Protein AF-A0A967LXZ4-F1 (afdb_monomer_lite)

pLDDT: mean 91.93, std 7.45, range [57.22, 98.0]

Foldseek 3Di:
DEDCLQVLCCVLCVPDDDDYDDDPPVPPVVVLVVVLVVDPAAEDRDEADCSVVVVCVVVVGDYHYCVQQPNDDDDDNQSVNCSPVVDDDDDPPDDPDDDDDDQLDQDVVPPLQVVLQVLVVVVAAFFEEDDSSCSCCDPPNVRYDYYDHLQCQVVVLVVCLVPDDPVRNVRRYGDHDPVSCVVHVVD

Radius of gyration: 23.41 Å; chains: 1; bounding box: 56×30×60 Å

Structure (mmCIF, N/CA/C/O backbone):
data_AF-A0A967LXZ4-F1
#
_entry.id   AF-A0A967LXZ4-F1
#
loop_
_atom_site.group_PDB
_atom_site.id
_atom_site.type_symbol
_atom_site.label_atom_id
_atom_site.label_alt_id
_atom_site.label_comp_id
_atom_site.label_asym_id
_atom_site.label_entity_id
_atom_site.label_seq_id
_atom_site.pdbx_PDB_ins_code
_atom_site.Cartn_x
_atom_site.Cartn_y
_atom_site.Cartn_z
_atom_site.occupancy
_atom_site.B_iso_or_equiv
_atom_site.auth_seq_id
_atom_site.auth_comp_id
_atom_site.auth_asym_id
_atom_site.auth_atom_id
_atom_site.pdbx_PDB_model_num
ATOM 1 N N . THR A 1 1 ? 7.357 0.640 -15.913 1.00 95.19 1 THR A N 1
ATOM 2 C CA . THR A 1 1 ? 7.082 0.624 -14.456 1.00 95.19 1 THR A CA 1
ATOM 3 C C . THR A 1 1 ? 5.827 1.440 -14.154 1.00 95.19 1 THR A C 1
ATOM 5 O O . THR A 1 1 ? 5.407 2.218 -15.009 1.00 95.19 1 THR A O 1
ATOM 8 N N . ALA A 1 2 ? 5.220 1.280 -12.975 1.00 94.62 2 ALA A N 1
ATOM 9 C CA . ALA A 1 2 ? 4.053 2.029 -12.493 1.00 94.62 2 ALA A CA 1
ATOM 10 C C . ALA A 1 2 ? 4.128 2.220 -10.962 1.00 94.62 2 ALA A C 1
ATOM 12 O O . ALA A 1 2 ? 4.961 1.602 -10.302 1.00 94.62 2 ALA A O 1
ATOM 13 N N . GLY A 1 3 ? 3.276 3.079 -10.390 1.00 92.75 3 GLY A N 1
ATOM 14 C CA . GLY A 1 3 ? 3.159 3.223 -8.930 1.00 92.75 3 GLY A CA 1
ATOM 15 C C . GLY A 1 3 ? 4.450 3.664 -8.226 1.00 92.75 3 GLY A C 1
ATOM 16 O O . GLY A 1 3 ? 5.150 4.559 -8.712 1.00 92.75 3 GLY A O 1
ATOM 17 N N . VAL A 1 4 ? 4.736 3.060 -7.067 1.00 93.06 4 VAL A N 1
ATOM 18 C CA . VAL A 1 4 ? 5.916 3.366 -6.235 1.00 93.06 4 VAL A CA 1
ATOM 19 C C . VAL A 1 4 ? 7.214 2.799 -6.820 1.00 93.06 4 VAL A C 1
ATOM 21 O O . VAL A 1 4 ? 8.244 3.465 -6.737 1.00 93.06 4 VAL A O 1
ATOM 24 N N . ALA A 1 5 ? 7.152 1.675 -7.545 1.00 94.19 5 ALA A N 1
ATOM 25 C CA . ALA A 1 5 ? 8.298 1.071 -8.230 1.00 94.19 5 ALA A CA 1
ATOM 26 C C . ALA A 1 5 ? 9.029 2.050 -9.173 1.00 94.19 5 ALA A C 1
ATOM 28 O O . ALA A 1 5 ? 10.250 1.991 -9.325 1.00 94.19 5 ALA A O 1
ATOM 29 N N . TYR A 1 6 ? 8.299 3.015 -9.748 1.00 96.19 6 TYR A N 1
ATOM 30 C CA . TYR A 1 6 ? 8.883 4.118 -10.512 1.00 96.19 6 TYR A CA 1
ATOM 31 C C . TYR A 1 6 ? 9.864 4.968 -9.695 1.00 96.19 6 TYR A C 1
ATOM 33 O O . TYR A 1 6 ? 10.901 5.363 -10.222 1.00 96.19 6 TYR A O 1
ATOM 41 N N . GLN A 1 7 ? 9.534 5.279 -8.438 1.00 95.69 7 GLN A N 1
ATOM 42 C CA . GLN A 1 7 ? 10.388 6.118 -7.598 1.00 95.69 7 GLN A CA 1
ATOM 43 C C . GLN A 1 7 ? 11.697 5.404 -7.284 1.00 95.69 7 GLN A C 1
ATOM 45 O O . GLN A 1 7 ? 12.754 6.005 -7.444 1.00 95.69 7 GLN A O 1
ATOM 50 N N . TYR A 1 8 ? 11.639 4.108 -6.966 1.00 94.75 8 TYR A N 1
ATOM 51 C CA . TYR A 1 8 ? 12.841 3.304 -6.752 1.00 94.75 8 TYR A CA 1
ATOM 52 C C . TYR A 1 8 ? 13.716 3.261 -8.007 1.00 94.75 8 TYR A C 1
ATOM 54 O O . TYR A 1 8 ? 14.911 3.524 -7.933 1.00 94.75 8 TYR A O 1
ATOM 62 N N . ALA A 1 9 ? 13.125 3.004 -9.179 1.00 94.94 9 ALA A N 1
ATOM 63 C CA . ALA A 1 9 ? 13.870 2.982 -10.436 1.00 94.94 9 ALA A CA 1
ATOM 64 C C . ALA A 1 9 ? 14.523 4.339 -10.755 1.00 94.94 9 ALA A C 1
ATOM 66 O O . ALA A 1 9 ? 15.683 4.381 -11.153 1.00 94.94 9 ALA A O 1
ATOM 67 N N . ARG A 1 10 ? 13.800 5.448 -10.556 1.00 95.31 10 ARG A N 1
ATOM 68 C CA . ARG A 1 10 ? 14.303 6.805 -10.811 1.00 95.31 10 ARG A CA 1
ATOM 69 C C . ARG A 1 10 ? 15.408 7.218 -9.841 1.00 95.31 10 ARG A C 1
ATOM 71 O O . ARG A 1 10 ? 16.335 7.906 -10.251 1.00 95.31 10 ARG A O 1
ATOM 78 N N . GLU A 1 11 ? 15.297 6.842 -8.572 1.00 93.56 11 GLU A N 1
ATOM 79 C CA . GLU A 1 11 ? 16.321 7.121 -7.561 1.00 93.56 11 GLU A CA 1
ATOM 80 C C . GLU A 1 11 ? 17.612 6.352 -7.853 1.00 93.56 11 GLU A C 1
ATOM 82 O O . GLU A 1 11 ? 18.711 6.891 -7.740 1.00 93.56 11 GLU A O 1
ATOM 87 N N . VAL A 1 12 ? 17.480 5.090 -8.262 1.00 92.44 12 VAL A N 1
ATOM 88 C CA . VAL A 1 12 ? 18.626 4.214 -8.506 1.00 92.44 12 VAL A CA 1
ATOM 89 C C . VAL A 1 12 ? 19.306 4.512 -9.842 1.00 92.44 12 VAL A C 1
ATOM 91 O O . VAL A 1 12 ? 20.537 4.502 -9.904 1.00 92.44 12 VAL A O 1
ATOM 94 N N . PHE A 1 13 ? 18.522 4.790 -10.888 1.00 92.81 13 PHE A N 1
ATOM 95 C CA . PHE A 1 13 ? 18.987 5.007 -12.260 1.00 92.81 13 PHE A CA 1
ATOM 96 C C . PHE A 1 13 ? 18.526 6.379 -12.789 1.00 92.81 13 PHE A C 1
ATOM 98 O O . PHE A 1 13 ? 17.678 6.439 -13.685 1.00 92.81 13 PHE A O 1
ATOM 105 N N . PRO A 1 14 ? 19.063 7.495 -12.264 1.00 93.19 14 PRO A N 1
ATOM 106 C CA . PRO A 1 14 ? 18.621 8.842 -12.640 1.00 93.19 14 PRO A CA 1
ATOM 107 C C . PRO A 1 14 ? 18.846 9.168 -14.124 1.00 93.19 14 PRO A C 1
ATOM 109 O O . PRO A 1 14 ? 18.086 9.946 -14.698 1.00 93.19 14 PRO A O 1
ATOM 112 N N . ASP A 1 15 ? 19.845 8.542 -14.747 1.00 93.94 15 ASP A N 1
ATOM 113 C CA . ASP A 1 15 ? 20.204 8.754 -16.154 1.00 93.94 15 ASP A CA 1
ATOM 114 C C . ASP A 1 15 ? 19.487 7.792 -17.119 1.00 93.94 15 ASP A C 1
ATOM 116 O O . ASP A 1 15 ? 19.611 7.915 -18.339 1.00 93.94 15 ASP A O 1
ATOM 120 N N . ALA A 1 16 ? 18.731 6.815 -16.602 1.00 94.12 16 ALA A N 1
ATOM 121 C CA . ALA A 1 16 ? 17.980 5.891 -17.441 1.00 94.12 16 ALA A CA 1
ATOM 122 C C . ALA A 1 16 ? 16.723 6.559 -18.015 1.00 94.12 16 ALA A C 1
ATOM 124 O O . ALA A 1 16 ? 16.019 7.323 -17.351 1.00 94.12 16 ALA A O 1
ATOM 125 N N . ALA A 1 17 ? 16.370 6.204 -19.250 1.00 97.12 17 ALA A N 1
ATOM 126 C CA . ALA A 1 17 ? 15.050 6.519 -19.773 1.00 97.12 17 ALA A CA 1
ATOM 127 C C . ALA A 1 17 ? 14.005 5.640 -19.068 1.00 97.12 17 ALA A C 1
ATOM 129 O O . ALA A 1 17 ? 14.079 4.415 -19.133 1.00 97.12 17 ALA A O 1
ATOM 130 N N . ILE A 1 18 ? 13.015 6.254 -18.412 1.00 97.31 18 ILE A N 1
ATOM 131 C CA . ILE A 1 18 ? 11.997 5.530 -17.638 1.00 97.31 18 ILE A CA 1
ATOM 132 C C . ILE A 1 18 ? 10.597 5.861 -18.156 1.00 97.31 18 ILE A C 1
ATOM 134 O O . ILE A 1 18 ? 10.148 7.005 -18.086 1.00 97.31 18 ILE A O 1
ATOM 138 N N . LEU A 1 19 ? 9.869 4.834 -18.602 1.00 97.50 19 LEU A N 1
ATOM 139 C CA . LEU A 1 19 ? 8.435 4.925 -18.873 1.00 97.50 19 LEU A CA 1
ATOM 140 C C . LEU A 1 19 ? 7.631 4.629 -17.597 1.00 97.50 19 LEU A C 1
ATOM 142 O O . LEU A 1 19 ? 7.545 3.477 -17.150 1.00 97.50 19 LEU A O 1
ATOM 146 N N . LYS A 1 20 ? 7.020 5.677 -17.028 1.00 97.31 20 LYS A N 1
ATOM 147 C CA . LYS A 1 20 ? 6.031 5.575 -15.947 1.00 97.31 20 LYS A CA 1
ATOM 148 C C . LYS A 1 20 ? 4.625 5.491 -16.527 1.00 97.31 20 LYS A C 1
ATOM 150 O O . LYS A 1 20 ? 4.144 6.455 -17.117 1.00 97.31 20 LYS A O 1
ATOM 155 N N . LEU A 1 21 ? 3.942 4.378 -16.294 1.00 96.31 21 LEU A N 1
ATOM 156 C CA . LEU A 1 21 ? 2.527 4.250 -16.619 1.00 96.31 21 LEU A CA 1
ATOM 157 C C . LEU A 1 21 ? 1.693 4.883 -15.498 1.00 96.31 21 LEU A C 1
ATOM 159 O O . LEU A 1 21 ? 1.817 4.505 -14.334 1.00 96.31 21 LEU A O 1
ATOM 163 N N . GLY A 1 22 ? 0.870 5.877 -15.845 1.00 93.88 22 GLY A N 1
ATOM 164 C CA . GLY A 1 22 ? -0.088 6.486 -14.912 1.00 93.88 22 GLY A CA 1
ATOM 165 C C . GLY A 1 22 ? -1.337 5.628 -14.698 1.00 93.88 22 GLY A C 1
ATOM 166 O O . GLY A 1 22 ? -1.926 5.651 -13.625 1.00 93.88 22 GLY A O 1
ATOM 167 N N . MET A 1 23 ? -1.704 4.841 -15.709 1.00 91.69 23 MET A N 1
ATOM 168 C CA . MET A 1 23 ? -2.811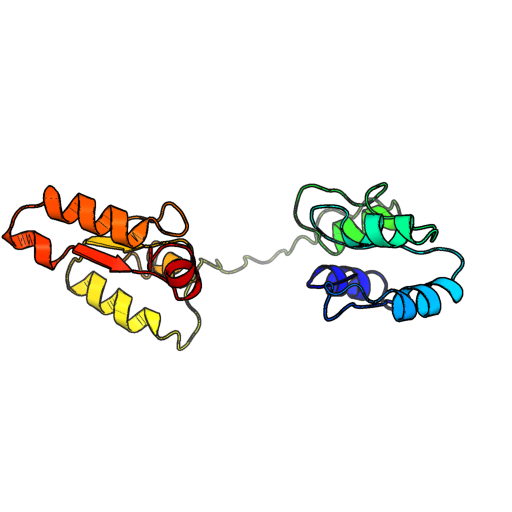 3.894 -15.696 1.00 91.69 23 MET A CA 1
ATOM 169 C C . MET A 1 23 ? -2.328 2.615 -16.380 1.00 91.69 23 MET A C 1
ATOM 171 O O . MET A 1 23 ? -1.808 2.672 -17.493 1.00 91.69 23 MET A O 1
ATOM 175 N N . VAL A 1 24 ? -2.432 1.483 -15.681 1.00 92.75 24 VAL A N 1
ATOM 176 C CA . VAL A 1 24 ? -1.961 0.174 -16.173 1.00 92.75 24 VAL A CA 1
ATOM 177 C C . VAL A 1 24 ? -3.064 -0.622 -16.869 1.00 92.75 24 VAL A C 1
ATOM 179 O O . VAL A 1 24 ? -2.770 -1.542 -17.625 1.00 92.75 24 VAL A O 1
ATOM 182 N N . PHE A 1 25 ? -4.324 -0.239 -16.650 1.00 91.50 25 PHE A N 1
ATOM 183 C CA . PHE A 1 25 ? -5.484 -0.801 -17.326 1.00 91.50 25 PHE A CA 1
ATOM 184 C C . PHE A 1 25 ? -6.475 0.316 -17.696 1.00 91.50 25 PHE A C 1
ATOM 186 O O . PHE A 1 25 ? -6.867 1.065 -16.798 1.00 91.50 25 PHE A O 1
ATOM 193 N N . PRO A 1 26 ? -6.899 0.443 -18.969 1.00 93.62 26 PRO A N 1
ATOM 194 C CA . PRO A 1 26 ? -6.532 -0.389 -20.123 1.00 93.62 26 PRO A CA 1
ATOM 195 C C . PRO A 1 26 ? -5.041 -0.292 -20.497 1.00 93.62 26 PRO A C 1
ATOM 197 O O . PRO A 1 26 ? -4.388 0.716 -20.230 1.00 93.62 26 PRO A O 1
ATOM 200 N N . PHE A 1 27 ? -4.499 -1.361 -21.088 1.00 94.81 27 PHE A N 1
ATOM 201 C CA . PHE A 1 27 ? -3.059 -1.509 -21.315 1.00 94.81 27 PHE A CA 1
ATOM 202 C C . PHE A 1 27 ? -2.566 -0.661 -22.509 1.00 94.81 27 PHE A C 1
ATOM 204 O O . PHE A 1 27 ? -3.069 -0.822 -23.624 1.00 94.81 27 PHE A O 1
ATOM 211 N N . PRO A 1 28 ? -1.595 0.259 -22.331 1.00 95.56 28 PRO A N 1
ATOM 212 C CA . PRO A 1 28 ? -1.233 1.240 -23.357 1.00 95.56 28 PRO A CA 1
ATOM 213 C C . PRO A 1 28 ? -0.196 0.700 -24.360 1.00 95.56 28 PRO A C 1
ATOM 215 O O . PRO A 1 28 ? 0.940 1.176 -24.423 1.00 95.56 28 PRO A O 1
ATOM 218 N N . GLU A 1 29 ? -0.593 -0.272 -25.184 1.00 96.25 29 GLU A N 1
ATOM 219 C CA . GLU A 1 29 ? 0.307 -0.994 -26.100 1.00 96.25 29 GLU A CA 1
ATOM 220 C C . GLU A 1 29 ? 1.137 -0.083 -27.016 1.00 96.25 29 GLU A C 1
ATOM 222 O O . GLU A 1 29 ? 2.348 -0.260 -27.147 1.00 96.25 29 GLU A O 1
ATOM 227 N N . LYS A 1 30 ? 0.502 0.913 -27.648 1.00 96.81 30 LYS A N 1
ATOM 228 C CA . LYS A 1 30 ? 1.176 1.813 -28.598 1.00 96.81 30 LYS A CA 1
ATOM 229 C C . LYS A 1 30 ? 2.328 2.574 -27.936 1.00 96.81 30 LYS A C 1
ATOM 231 O O . LYS A 1 30 ? 3.436 2.585 -28.462 1.00 96.81 30 LYS A O 1
ATOM 236 N N . LEU A 1 31 ? 2.071 3.148 -26.761 1.00 97.50 31 LEU A N 1
ATOM 237 C CA . LEU A 1 31 ? 3.062 3.895 -25.987 1.00 97.50 31 LEU A CA 1
ATOM 238 C C . LEU A 1 31 ? 4.248 3.005 -25.593 1.00 97.50 31 LEU A C 1
ATOM 240 O O . LEU A 1 31 ? 5.401 3.423 -25.683 1.00 97.50 31 LEU A O 1
ATOM 244 N N . ILE A 1 32 ? 3.964 1.768 -25.181 1.00 97.62 32 ILE A N 1
ATOM 245 C CA . ILE A 1 32 ? 4.989 0.795 -24.797 1.00 97.62 32 ILE A CA 1
ATOM 246 C C . ILE A 1 32 ? 5.838 0.397 -26.008 1.00 97.62 32 ILE A C 1
ATOM 248 O O . ILE A 1 32 ? 7.060 0.389 -25.891 1.00 97.62 32 ILE A O 1
ATOM 252 N N . ARG A 1 33 ? 5.234 0.127 -27.177 1.00 97.69 33 ARG A N 1
ATOM 253 C CA . ARG A 1 33 ? 5.976 -0.201 -28.412 1.00 97.69 33 ARG A CA 1
ATOM 254 C C . ARG A 1 33 ? 6.892 0.938 -28.843 1.00 97.69 33 ARG A C 1
ATOM 256 O O . ARG A 1 33 ? 8.059 0.701 -29.137 1.00 97.69 33 ARG A O 1
ATOM 263 N N . GLU A 1 34 ? 6.375 2.164 -28.853 1.00 98.00 34 GLU A N 1
ATOM 264 C CA . GLU A 1 34 ? 7.145 3.358 -29.221 1.00 98.00 34 GLU A CA 1
ATOM 265 C C . GLU A 1 34 ? 8.324 3.591 -28.271 1.00 98.00 34 GLU A C 1
ATOM 267 O O . GLU A 1 34 ? 9.413 3.967 -28.704 1.00 98.00 34 GLU A O 1
ATOM 272 N N . PHE A 1 35 ? 8.130 3.341 -26.975 1.00 97.94 35 PHE A N 1
ATOM 273 C CA . PHE A 1 35 ? 9.205 3.430 -25.996 1.00 97.94 35 PHE A CA 1
ATOM 274 C C . PHE A 1 35 ? 10.232 2.304 -26.169 1.00 97.94 35 PHE A C 1
ATOM 276 O O . PHE A 1 35 ? 11.428 2.578 -26.224 1.00 97.94 35 PHE A O 1
ATOM 283 N N . ALA A 1 36 ? 9.771 1.058 -26.298 1.00 97.44 36 ALA A N 1
ATOM 284 C CA . ALA A 1 36 ? 10.611 -0.128 -26.430 1.00 97.44 36 ALA A CA 1
ATOM 285 C C . ALA A 1 36 ? 11.509 -0.080 -27.675 1.00 97.44 36 ALA A C 1
ATOM 287 O O . ALA A 1 36 ? 12.684 -0.420 -27.593 1.00 97.44 36 ALA A O 1
ATOM 288 N N . ALA A 1 37 ? 10.996 0.425 -28.801 1.00 97.31 37 ALA A N 1
ATOM 289 C CA . ALA A 1 37 ? 11.734 0.520 -30.064 1.00 97.31 37 ALA A CA 1
ATOM 290 C C . ALA A 1 37 ? 12.990 1.413 -30.004 1.00 97.31 37 ALA A C 1
ATOM 292 O O . ALA A 1 37 ? 13.811 1.388 -30.918 1.00 97.31 37 ALA A O 1
ATOM 293 N N . ARG A 1 38 ? 13.144 2.225 -28.952 1.00 97.50 38 ARG A N 1
ATOM 294 C CA . ARG A 1 38 ? 14.267 3.159 -28.785 1.00 97.50 38 ARG A CA 1
ATOM 295 C C . ARG A 1 38 ? 15.480 2.537 -28.092 1.00 97.50 38 ARG A C 1
ATOM 297 O O . ARG A 1 38 ? 16.518 3.192 -28.027 1.00 97.50 38 ARG A O 1
ATOM 304 N N . PHE A 1 39 ? 15.357 1.326 -27.549 1.00 96.50 39 PHE A N 1
ATOM 305 C CA . PHE A 1 39 ? 16.370 0.724 -26.683 1.00 96.50 39 PHE A CA 1
ATOM 306 C C . PHE A 1 39 ? 16.594 -0.747 -27.030 1.00 96.50 39 PHE A C 1
ATOM 308 O O . PHE A 1 39 ? 15.672 -1.455 -27.416 1.00 96.50 39 PHE A O 1
ATOM 315 N N . SER A 1 40 ? 17.828 -1.219 -26.862 1.00 94.81 40 SER A N 1
ATOM 316 C CA . SER A 1 40 ? 18.192 -2.627 -27.069 1.00 94.81 40 SER A CA 1
ATOM 317 C C . SER A 1 40 ? 17.987 -3.499 -25.829 1.00 94.81 40 SER A C 1
ATOM 319 O O . SER A 1 40 ? 17.960 -4.719 -25.943 1.00 94.81 40 SER A O 1
ATOM 321 N N . LYS A 1 41 ? 17.868 -2.891 -24.643 1.00 95.62 41 LYS A N 1
ATOM 322 C CA . LYS A 1 41 ? 17.684 -3.587 -23.367 1.00 95.62 41 LYS A CA 1
ATOM 323 C C . LYS A 1 41 ? 16.618 -2.880 -22.545 1.00 95.62 41 LYS A C 1
ATOM 325 O O . LYS A 1 41 ? 16.692 -1.668 -22.346 1.00 95.62 41 LYS A O 1
ATOM 330 N N . LEU A 1 42 ? 15.640 -3.642 -22.068 1.00 97.50 42 LEU A N 1
ATOM 331 C CA . LEU A 1 42 ? 14.478 -3.133 -21.350 1.00 97.50 42 LEU A CA 1
ATOM 332 C C . LEU A 1 42 ? 14.305 -3.887 -20.036 1.00 97.50 42 LEU A C 1
ATOM 334 O O . LEU A 1 42 ? 14.391 -5.113 -19.995 1.00 97.50 42 LEU A O 1
ATOM 338 N N . TYR A 1 43 ? 14.027 -3.133 -18.976 1.00 97.50 43 TYR A N 1
ATOM 339 C CA . TYR A 1 43 ? 13.747 -3.671 -17.653 1.00 97.50 43 TYR A CA 1
ATOM 340 C C . TYR A 1 43 ? 12.319 -3.333 -17.230 1.00 97.50 43 TYR A C 1
ATOM 342 O O . TYR A 1 43 ? 11.881 -2.183 -17.357 1.00 97.50 43 TYR A O 1
ATOM 350 N N . VAL A 1 44 ? 11.606 -4.314 -16.683 1.00 97.69 44 VAL A N 1
ATOM 351 C CA . VAL A 1 44 ? 10.290 -4.115 -16.074 1.00 97.69 44 VAL A CA 1
ATOM 352 C C . VAL A 1 44 ? 10.450 -4.130 -14.562 1.00 97.69 44 VAL A C 1
ATOM 354 O O . VAL A 1 44 ? 10.584 -5.172 -13.935 1.00 97.69 44 VAL A O 1
ATOM 357 N N . VAL A 1 45 ? 10.447 -2.931 -13.977 1.00 96.75 45 VAL A N 1
ATOM 358 C CA . VAL A 1 45 ? 10.424 -2.755 -12.521 1.00 96.75 45 VAL A CA 1
ATOM 359 C C . VAL A 1 45 ? 8.968 -2.651 -12.076 1.00 96.75 45 VAL A C 1
ATOM 361 O O . VAL A 1 45 ? 8.331 -1.611 -12.277 1.00 96.75 45 VAL A O 1
ATOM 364 N N . GLU A 1 46 ? 8.431 -3.724 -11.510 1.00 94.12 46 GLU A N 1
ATOM 365 C CA . GLU A 1 46 ? 7.082 -3.792 -10.944 1.00 94.12 46 GLU A CA 1
ATOM 366 C C . GLU A 1 46 ? 7.072 -4.640 -9.672 1.00 94.12 46 GLU A C 1
ATOM 368 O O . GLU A 1 46 ? 7.849 -5.584 -9.559 1.00 94.12 46 GLU A O 1
ATOM 373 N N . GLU A 1 47 ? 6.212 -4.302 -8.716 1.00 91.75 47 GLU A N 1
ATOM 374 C CA . GLU A 1 47 ? 6.064 -5.056 -7.466 1.00 91.75 47 GLU A CA 1
ATOM 375 C C . GLU A 1 47 ? 4.981 -6.125 -7.578 1.00 91.75 47 GLU A C 1
ATOM 377 O O . GLU A 1 47 ? 4.052 -5.977 -8.366 1.00 91.75 47 GLU A O 1
ATOM 382 N N . LEU A 1 48 ? 5.089 -7.165 -6.744 1.00 89.44 48 LEU A N 1
ATOM 383 C CA . LEU A 1 48 ? 4.196 -8.329 -6.723 1.00 89.44 48 LEU A CA 1
ATOM 384 C C . LEU A 1 48 ? 4.296 -9.159 -8.012 1.00 89.44 48 LEU A C 1
ATOM 386 O O . LEU A 1 48 ? 5.405 -9.478 -8.444 1.00 89.44 48 LEU A O 1
ATOM 390 N N . ASP A 1 49 ? 3.170 -9.537 -8.603 1.00 92.81 49 ASP A N 1
ATOM 391 C CA . ASP A 1 49 ? 3.102 -10.411 -9.770 1.00 92.81 49 ASP A CA 1
ATOM 392 C C . ASP A 1 49 ? 3.555 -9.706 -11.070 1.00 92.81 49 ASP A C 1
ATOM 394 O O . ASP A 1 49 ? 3.458 -8.480 -11.171 1.00 92.81 49 ASP A O 1
ATOM 398 N N . PRO A 1 50 ? 4.055 -10.454 -12.076 1.00 95.38 50 PRO A N 1
ATOM 399 C CA . PRO A 1 50 ? 4.566 -9.928 -13.352 1.00 95.38 50 PRO A CA 1
ATOM 400 C C . PRO A 1 50 ? 3.474 -9.405 -14.310 1.00 95.38 50 PRO A C 1
ATOM 402 O O . PRO A 1 50 ? 3.413 -9.787 -15.474 1.00 95.38 50 PRO A O 1
ATOM 405 N N . PHE A 1 51 ? 2.578 -8.528 -13.854 1.00 95.62 51 PHE A N 1
ATOM 406 C CA . PHE A 1 51 ? 1.456 -8.058 -14.673 1.00 95.62 51 PHE A CA 1
ATOM 407 C C . PHE A 1 51 ? 1.905 -7.296 -15.933 1.00 95.62 51 PHE A C 1
ATOM 409 O O . PHE A 1 51 ? 1.427 -7.564 -17.038 1.00 95.62 51 PHE A O 1
ATOM 416 N N . LEU A 1 52 ? 2.806 -6.323 -15.781 1.00 96.94 52 LEU A N 1
ATOM 417 C CA . LEU A 1 52 ? 3.339 -5.547 -16.897 1.00 96.94 52 LEU A CA 1
ATOM 418 C C . LEU A 1 52 ? 4.301 -6.391 -17.723 1.00 96.94 52 LEU A C 1
ATOM 420 O O . LEU A 1 52 ? 4.263 -6.319 -18.946 1.00 96.94 52 LEU A O 1
ATOM 424 N N . GLU A 1 53 ? 5.170 -7.163 -17.078 1.00 97.56 53 GLU A N 1
ATOM 425 C CA . GLU A 1 53 ? 6.141 -8.013 -17.753 1.00 97.56 53 GLU A CA 1
ATOM 426 C C . GLU A 1 53 ? 5.457 -9.019 -18.675 1.00 97.56 53 GLU A C 1
ATOM 428 O O . GLU A 1 53 ? 5.802 -9.073 -19.857 1.00 97.56 53 GLU A O 1
ATOM 433 N N . ASP A 1 54 ? 4.456 -9.746 -18.179 1.00 97.38 54 ASP A N 1
ATOM 434 C CA . ASP A 1 54 ? 3.730 -10.743 -18.963 1.00 97.38 54 ASP A CA 1
ATOM 435 C C . ASP A 1 54 ? 3.004 -10.093 -20.140 1.00 97.38 54 ASP A C 1
ATOM 437 O O . ASP A 1 54 ? 3.084 -10.577 -21.272 1.00 97.38 54 ASP A O 1
ATOM 441 N N . ALA A 1 55 ? 2.350 -8.951 -19.911 1.00 97.06 55 ALA A N 1
ATOM 442 C CA . ALA A 1 55 ? 1.661 -8.218 -20.966 1.00 97.06 55 ALA A CA 1
ATOM 443 C C . ALA A 1 55 ? 2.633 -7.702 -22.047 1.00 97.06 55 ALA A C 1
ATOM 445 O O . ALA A 1 55 ? 2.334 -7.778 -23.239 1.00 97.06 55 ALA A O 1
ATOM 446 N N . ILE A 1 56 ? 3.821 -7.222 -21.661 1.00 97.81 56 ILE A N 1
ATOM 447 C CA . ILE A 1 56 ? 4.852 -6.755 -22.602 1.00 97.81 56 ILE A CA 1
ATOM 448 C C . ILE A 1 56 ? 5.464 -7.933 -23.374 1.00 97.81 56 ILE A C 1
ATOM 450 O O . ILE A 1 56 ? 5.619 -7.851 -24.597 1.00 97.81 56 ILE A O 1
ATOM 454 N N . LYS A 1 57 ? 5.763 -9.049 -22.699 1.00 97.69 57 LYS A N 1
ATOM 455 C CA . LYS A 1 57 ? 6.257 -10.276 -23.340 1.00 97.69 57 LYS A CA 1
ATOM 456 C C . LYS A 1 57 ? 5.233 -10.826 -24.337 1.00 97.69 57 LYS A C 1
ATOM 458 O O . LYS A 1 57 ? 5.603 -11.173 -25.458 1.00 97.69 57 LYS A O 1
ATOM 463 N N . ALA A 1 58 ? 3.942 -10.810 -23.996 1.00 97.31 58 ALA A N 1
ATOM 464 C CA . ALA A 1 58 ? 2.856 -11.223 -24.888 1.00 97.31 58 ALA A CA 1
ATOM 465 C C . ALA A 1 58 ? 2.749 -10.360 -26.161 1.00 97.31 58 ALA A C 1
ATOM 467 O O . ALA A 1 58 ? 2.311 -10.839 -27.206 1.00 97.31 58 ALA A O 1
ATOM 468 N N . MET A 1 59 ? 3.208 -9.105 -26.118 1.00 96.31 59 MET A N 1
ATOM 469 C CA . MET A 1 59 ? 3.305 -8.232 -27.294 1.00 96.31 59 MET A CA 1
ATOM 470 C C . MET A 1 59 ? 4.494 -8.554 -28.218 1.00 96.31 59 MET A C 1
ATOM 472 O O . MET A 1 59 ? 4.637 -7.888 -29.256 1.00 96.31 59 MET A O 1
ATOM 476 N N . GLY A 1 60 ? 5.342 -9.520 -27.847 1.00 96.81 60 GLY A N 1
ATOM 477 C CA . GLY A 1 60 ? 6.565 -9.902 -28.554 1.00 96.81 60 GLY A CA 1
ATOM 478 C C . GLY A 1 60 ? 7.772 -9.013 -28.246 1.00 96.81 60 GLY A C 1
ATOM 479 O O . GLY A 1 60 ? 8.690 -8.945 -29.058 1.00 96.81 60 GLY A O 1
ATOM 480 N N . ILE A 1 61 ? 7.759 -8.284 -27.126 1.00 97.75 61 ILE A N 1
ATOM 481 C CA . ILE A 1 61 ? 8.862 -7.406 -26.715 1.00 97.75 61 ILE A CA 1
ATOM 482 C C . ILE A 1 61 ? 9.692 -8.126 -25.651 1.00 97.75 61 ILE A C 1
ATOM 484 O O . ILE A 1 61 ? 9.168 -8.530 -24.614 1.00 97.75 61 ILE A O 1
ATOM 488 N N . GLU A 1 62 ? 10.994 -8.260 -25.896 1.00 97.19 62 GLU A N 1
ATOM 489 C CA . GLU A 1 62 ? 11.927 -8.845 -24.934 1.00 97.19 62 GLU A CA 1
ATOM 490 C C . GLU A 1 62 ? 12.2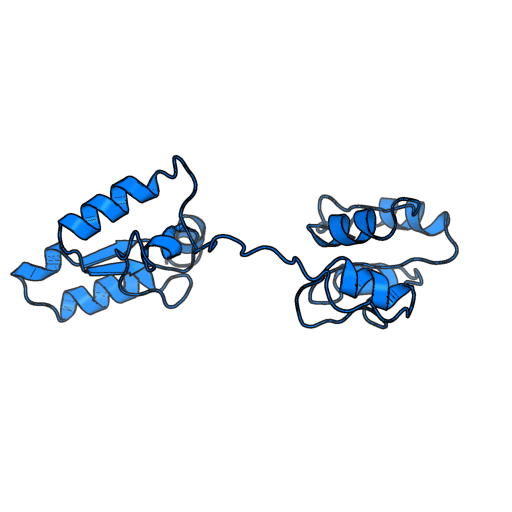08 -7.864 -23.786 1.00 97.19 62 GLU A C 1
ATOM 492 O O . GLU A 1 62 ? 12.581 -6.708 -24.005 1.00 97.19 62 GLU A O 1
ATOM 497 N N . VAL A 1 63 ? 12.016 -8.329 -22.552 1.00 97.81 63 VAL A N 1
ATOM 498 C CA . VAL A 1 63 ? 12.226 -7.551 -21.328 1.00 97.81 63 VAL A CA 1
ATOM 499 C C . VAL A 1 63 ? 12.770 -8.429 -20.209 1.00 97.81 63 VAL A C 1
ATOM 501 O O . VAL A 1 63 ? 12.485 -9.625 -20.155 1.00 97.81 63 VAL A O 1
ATOM 504 N N . ILE A 1 64 ? 13.500 -7.806 -19.286 1.00 97.69 64 ILE A N 1
ATOM 505 C CA . ILE A 1 64 ? 14.003 -8.429 -18.061 1.00 97.69 64 ILE A CA 1
ATOM 506 C C . ILE A 1 64 ? 13.203 -7.882 -16.876 1.00 97.69 64 ILE A C 1
ATOM 508 O O . ILE A 1 64 ? 13.222 -6.676 -16.620 1.00 97.69 64 ILE A O 1
ATOM 512 N N . GLY A 1 65 ? 12.517 -8.749 -16.138 1.00 96.81 65 GLY A N 1
ATOM 513 C CA . GLY A 1 65 ? 11.787 -8.368 -14.929 1.00 96.81 65 GLY A CA 1
ATOM 514 C C . GLY A 1 65 ? 12.045 -9.351 -13.791 1.00 96.81 65 GLY A C 1
ATOM 515 O O . GLY A 1 65 ? 13.096 -9.295 -13.149 1.00 96.81 65 GLY A O 1
ATOM 516 N N . LYS A 1 66 ? 11.110 -10.265 -13.539 1.00 95.44 66 LYS A N 1
ATOM 517 C CA . LYS A 1 66 ? 11.124 -11.197 -12.402 1.00 95.44 66 LYS A CA 1
ATOM 518 C C . LYS A 1 66 ? 12.253 -12.223 -12.417 1.00 95.44 66 LYS A C 1
ATOM 520 O O . LYS A 1 66 ? 12.508 -12.843 -11.390 1.00 95.44 66 LYS A O 1
ATOM 525 N N . ASP A 1 67 ? 12.980 -12.343 -13.524 1.00 93.88 67 ASP A N 1
ATOM 526 C CA . ASP A 1 67 ? 14.223 -13.123 -13.582 1.00 93.88 67 ASP A CA 1
ATOM 527 C C . ASP A 1 67 ? 15.300 -12.575 -12.627 1.00 93.88 67 ASP A C 1
ATOM 529 O O . ASP A 1 67 ? 16.148 -13.327 -12.151 1.00 93.88 67 ASP A O 1
ATOM 533 N N . ILE A 1 68 ? 15.268 -11.268 -12.336 1.00 94.69 68 ILE A N 1
ATOM 534 C CA . ILE A 1 68 ? 16.226 -10.603 -11.436 1.00 94.69 68 ILE A CA 1
ATOM 535 C C . ILE A 1 68 ? 15.554 -9.904 -10.256 1.00 94.69 68 ILE A C 1
ATOM 537 O O . ILE A 1 68 ? 16.170 -9.753 -9.200 1.00 94.69 68 ILE A O 1
ATOM 541 N N . PHE A 1 69 ? 14.306 -9.456 -10.413 1.00 94.50 69 PHE A N 1
ATOM 542 C CA . PHE A 1 69 ? 13.585 -8.787 -9.341 1.00 94.50 69 PHE A CA 1
ATOM 543 C C . PHE A 1 69 ? 12.690 -9.782 -8.590 1.00 94.50 69 PHE A C 1
ATOM 545 O O . PHE A 1 69 ? 11.928 -10.515 -9.219 1.00 94.50 69 PHE A O 1
ATOM 552 N N . PRO A 1 70 ? 12.709 -9.803 -7.246 1.00 89.19 70 PRO A N 1
ATOM 553 C CA . PRO A 1 70 ? 11.922 -10.767 -6.491 1.00 89.19 70 PRO A CA 1
ATOM 554 C C . PRO A 1 70 ? 10.415 -10.560 -6.707 1.00 89.19 70 PRO A C 1
ATOM 556 O O . PRO A 1 70 ? 9.937 -9.435 -6.868 1.00 89.19 70 PRO A O 1
ATOM 559 N N . ILE A 1 71 ? 9.655 -11.654 -6.696 1.00 92.06 71 ILE A N 1
ATOM 560 C CA . ILE A 1 71 ? 8.181 -11.615 -6.704 1.00 92.06 71 ILE A CA 1
ATOM 561 C C . ILE A 1 71 ? 7.656 -11.276 -5.300 1.00 92.06 71 ILE A C 1
ATOM 563 O O . ILE A 1 71 ? 6.687 -10.537 -5.150 1.00 92.06 71 ILE A O 1
ATOM 567 N N . CYS A 1 72 ? 8.334 -11.779 -4.264 1.00 89.06 72 CYS A N 1
ATOM 568 C CA . CYS A 1 72 ? 7.922 -11.625 -2.873 1.00 89.06 72 CYS A CA 1
ATOM 569 C C . CYS A 1 72 ? 8.729 -10.549 -2.135 1.00 89.06 72 CYS A C 1
ATOM 571 O O . CYS A 1 72 ? 9.956 -10.488 -2.234 1.00 89.06 72 CYS A O 1
ATOM 573 N N . GLY A 1 73 ? 8.031 -9.788 -1.291 1.00 85.94 73 GLY A N 1
ATOM 574 C CA . GLY A 1 73 ? 8.604 -8.730 -0.462 1.00 85.94 73 GLY A CA 1
ATOM 575 C C . GLY A 1 73 ? 8.578 -7.355 -1.129 1.00 85.94 73 GLY A C 1
ATOM 576 O O . GLY A 1 73 ? 8.394 -7.228 -2.334 1.00 85.94 73 GLY A O 1
ATOM 577 N N . GLU A 1 74 ? 8.761 -6.317 -0.315 1.00 87.69 74 GLU A N 1
ATOM 578 C CA . GLU A 1 74 ? 8.707 -4.922 -0.763 1.00 87.69 74 GLU A CA 1
ATOM 579 C C . GLU A 1 74 ? 9.961 -4.532 -1.550 1.00 87.69 74 GLU A C 1
ATOM 581 O O . GLU A 1 74 ? 11.084 -4.927 -1.202 1.00 87.69 74 GLU A O 1
ATOM 586 N N . TYR A 1 75 ? 9.795 -3.750 -2.613 1.00 92.44 75 TYR A N 1
ATOM 587 C CA . TYR A 1 75 ? 10.953 -3.197 -3.307 1.00 92.44 75 TYR A CA 1
ATOM 588 C C . TYR A 1 75 ? 11.546 -2.053 -2.498 1.00 92.44 75 TYR A C 1
ATOM 590 O O . TYR A 1 75 ? 10.864 -1.261 -1.864 1.00 92.44 75 TYR A O 1
ATOM 598 N N . THR A 1 76 ? 12.866 -1.964 -2.533 1.00 90.44 76 THR A N 1
ATOM 599 C CA . THR A 1 76 ? 13.602 -0.825 -1.993 1.00 90.44 76 THR A CA 1
ATOM 600 C C . THR A 1 76 ? 14.566 -0.339 -3.069 1.00 90.44 76 THR A C 1
ATOM 602 O O . THR A 1 76 ? 14.947 -1.139 -3.935 1.00 90.44 76 THR A O 1
ATOM 605 N N . PRO A 1 77 ? 15.021 0.928 -3.029 1.00 90.62 77 PRO A N 1
ATOM 606 C CA . PRO A 1 77 ? 16.076 1.401 -3.926 1.00 90.62 77 PRO A CA 1
ATOM 607 C C . PRO A 1 77 ? 17.293 0.470 -3.912 1.00 90.62 77 PRO A C 1
ATOM 609 O O . PRO A 1 77 ? 17.851 0.143 -4.955 1.00 90.62 77 PRO A O 1
ATOM 612 N N . GLY A 1 78 ? 17.641 -0.048 -2.731 1.00 88.81 78 GLY A N 1
ATOM 613 C CA . GLY A 1 78 ? 18.648 -1.088 -2.579 1.00 88.81 78 GLY A CA 1
ATOM 614 C C . GLY A 1 78 ? 18.345 -2.320 -3.433 1.00 88.81 78 GLY A C 1
ATOM 615 O O . GLY A 1 78 ? 19.084 -2.609 -4.370 1.00 88.81 78 GLY A O 1
ATOM 616 N N . ARG A 1 79 ? 17.243 -3.028 -3.158 1.00 90.06 79 ARG A N 1
ATOM 617 C CA . ARG A 1 79 ? 16.883 -4.263 -3.883 1.00 90.06 79 ARG A CA 1
ATOM 618 C C . ARG A 1 79 ? 16.834 -4.064 -5.399 1.00 90.06 79 ARG A C 1
ATOM 620 O O . ARG A 1 79 ? 17.302 -4.921 -6.141 1.00 90.06 79 ARG A O 1
ATOM 627 N N . VAL A 1 80 ? 16.320 -2.921 -5.856 1.00 92.56 80 VAL A N 1
ATOM 628 C CA 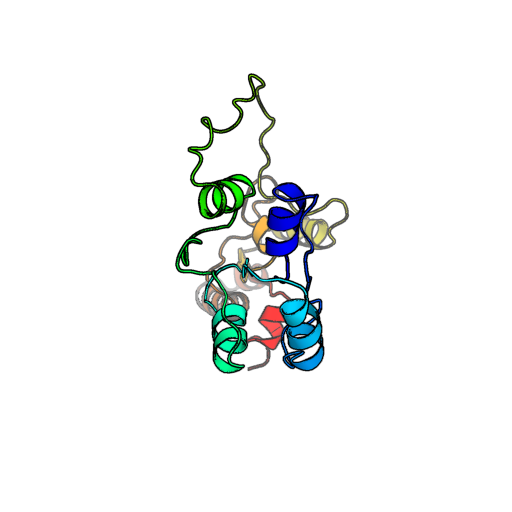. VAL A 1 80 ? 16.272 -2.567 -7.282 1.00 92.56 80 VAL A CA 1
ATOM 629 C C . VAL A 1 80 ? 17.677 -2.366 -7.863 1.00 92.56 80 VAL A C 1
ATOM 631 O O . VAL A 1 80 ? 17.951 -2.854 -8.957 1.00 92.56 80 VAL A O 1
ATOM 634 N N . ARG A 1 81 ? 18.585 -1.698 -7.138 1.00 91.19 81 ARG A N 1
ATOM 635 C CA . ARG A 1 81 ? 19.993 -1.543 -7.537 1.00 91.19 81 ARG A CA 1
ATOM 636 C C . ARG A 1 81 ? 20.689 -2.893 -7.637 1.00 91.19 81 ARG A C 1
ATOM 638 O O . ARG A 1 81 ? 21.210 -3.212 -8.700 1.00 91.19 81 ARG A O 1
ATOM 645 N N . GLN A 1 82 ? 20.627 -3.686 -6.569 1.00 90.50 82 GLN A N 1
ATOM 646 C CA . GLN A 1 82 ? 21.267 -4.999 -6.485 1.00 90.50 82 GLN A CA 1
ATOM 647 C C . GLN A 1 82 ? 20.820 -5.930 -7.613 1.00 90.50 82 GLN A C 1
ATOM 649 O O . GLN A 1 82 ? 21.656 -6.574 -8.238 1.00 90.50 82 GLN A O 1
ATOM 654 N N . ALA A 1 83 ? 19.519 -5.967 -7.916 1.00 92.06 83 ALA A N 1
ATOM 655 C CA . ALA A 1 83 ? 18.981 -6.815 -8.976 1.00 92.06 83 ALA A CA 1
ATOM 656 C C . ALA A 1 83 ? 19.568 -6.491 -10.363 1.00 92.06 83 ALA A C 1
ATOM 658 O O . ALA A 1 83 ? 19.786 -7.395 -11.165 1.00 92.06 83 ALA A O 1
ATOM 659 N N . VAL A 1 84 ? 19.838 -5.215 -10.659 1.00 91.69 84 VAL A N 1
ATOM 660 C CA . VAL A 1 84 ? 20.316 -4.787 -11.986 1.00 91.69 84 VAL A CA 1
ATOM 661 C C . VAL A 1 84 ? 21.842 -4.730 -12.073 1.00 91.69 84 VAL A C 1
ATOM 663 O O . VAL A 1 84 ? 22.385 -5.115 -13.108 1.00 91.69 84 VAL A O 1
ATOM 666 N N . SER A 1 85 ? 22.534 -4.226 -11.042 1.00 87.81 85 SER A N 1
ATOM 667 C CA . SER A 1 85 ? 23.998 -4.083 -11.055 1.00 87.81 85 SER A CA 1
ATOM 668 C C . SER A 1 85 ? 24.734 -5.338 -10.586 1.00 87.81 85 SER A C 1
ATOM 670 O O . SER A 1 85 ? 25.904 -5.506 -10.918 1.00 87.81 85 SER A O 1
ATOM 672 N N . GLY A 1 86 ? 24.073 -6.220 -9.827 1.00 84.56 86 GLY A N 1
ATOM 673 C CA . GLY A 1 86 ? 24.708 -7.372 -9.181 1.00 84.56 86 GLY A CA 1
ATOM 674 C C . GLY A 1 86 ? 25.665 -6.993 -8.044 1.00 84.56 86 GLY A C 1
ATOM 675 O O . GLY A 1 86 ? 26.315 -7.870 -7.479 1.00 84.56 86 GLY A O 1
ATOM 676 N N . GLU A 1 87 ? 25.769 -5.705 -7.709 1.00 79.19 87 GLU A N 1
ATOM 677 C CA . GLU A 1 87 ? 26.612 -5.223 -6.620 1.00 79.19 87 GLU A CA 1
ATOM 678 C C . GLU A 1 87 ? 25.965 -5.576 -5.282 1.00 79.19 87 GLU A C 1
ATOM 680 O O . GLU A 1 87 ? 24.786 -5.286 -5.049 1.00 79.19 87 GLU A O 1
ATOM 685 N N . ASP A 1 88 ? 26.749 -6.189 -4.396 1.00 68.06 88 ASP A N 1
ATOM 686 C CA . ASP A 1 88 ? 26.330 -6.387 -3.017 1.00 68.06 88 ASP A CA 1
ATOM 687 C C . ASP A 1 88 ? 26.216 -5.014 -2.355 1.00 68.06 88 ASP A C 1
ATOM 689 O O . ASP A 1 88 ? 27.181 -4.244 -2.294 1.00 68.06 88 ASP A O 1
ATOM 693 N N . LEU A 1 89 ? 25.006 -4.661 -1.936 1.00 64.88 89 LEU A N 1
ATOM 694 C CA . LEU A 1 89 ? 24.789 -3.380 -1.288 1.00 64.88 89 LEU A CA 1
ATOM 695 C C . LEU A 1 89 ? 25.508 -3.437 0.047 1.00 64.88 89 LEU A C 1
ATOM 697 O O . LEU A 1 89 ? 25.204 -4.296 0.876 1.00 64.88 89 LEU A O 1
ATOM 701 N N . ALA A 1 90 ? 26.420 -2.492 0.268 1.00 57.28 90 ALA A N 1
ATOM 702 C CA . ALA A 1 90 ? 26.961 -2.249 1.594 1.00 57.28 90 ALA A CA 1
ATOM 703 C C . ALA A 1 90 ? 25.806 -2.238 2.608 1.00 57.28 90 ALA A C 1
ATOM 705 O O . ALA A 1 90 ? 24.742 -1.670 2.330 1.00 57.28 90 ALA A O 1
ATOM 706 N N . SER A 1 91 ? 26.014 -2.908 3.748 1.00 57.22 91 SER A N 1
ATOM 707 C CA . SER A 1 91 ? 25.064 -2.981 4.861 1.00 57.22 91 SER A CA 1
ATOM 708 C C . SER A 1 91 ? 24.358 -1.639 5.028 1.00 57.22 91 SER A C 1
ATOM 710 O O . SER A 1 91 ? 25.048 -0.618 5.054 1.00 57.22 91 SER A O 1
ATOM 712 N N . ALA A 1 92 ? 23.019 -1.658 5.075 1.00 59.78 92 ALA A N 1
ATOM 713 C CA . ALA A 1 92 ? 22.158 -0.477 5.160 1.00 59.78 92 ALA A CA 1
ATOM 714 C C . ALA A 1 92 ? 22.835 0.668 5.925 1.00 59.78 92 ALA A C 1
ATOM 716 O O . ALA A 1 92 ? 23.369 0.415 7.003 1.00 59.78 92 ALA A O 1
ATOM 717 N N . TYR A 1 93 ? 22.815 1.887 5.366 1.00 62.28 93 TYR A N 1
ATOM 718 C CA . TYR A 1 93 ? 23.391 3.078 5.998 1.00 62.28 93 TYR A CA 1
ATOM 719 C C . TYR A 1 93 ? 23.066 3.078 7.495 1.00 62.28 93 TYR A C 1
ATOM 721 O O . TYR A 1 93 ? 21.901 3.191 7.886 1.00 62.28 93 TYR A O 1
ATOM 729 N N . THR A 1 94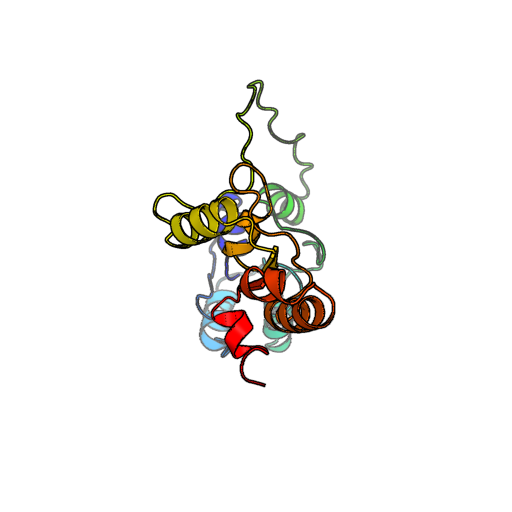 ? 24.089 2.867 8.321 1.00 64.69 94 THR A N 1
ATOM 730 C CA . THR A 1 94 ? 23.940 2.876 9.769 1.00 64.69 94 THR A CA 1
ATOM 731 C C . THR A 1 94 ? 23.918 4.329 10.195 1.00 64.69 94 THR A C 1
ATOM 733 O O . THR A 1 94 ? 24.917 5.039 10.089 1.00 64.69 94 THR A O 1
ATOM 736 N N . VAL A 1 95 ? 22.746 4.787 10.615 1.00 70.75 95 VAL A N 1
ATOM 737 C CA . VAL A 1 95 ? 22.592 6.099 11.232 1.00 70.75 95 VAL A CA 1
ATOM 738 C C . VAL A 1 95 ? 23.083 5.962 12.677 1.00 70.75 95 VAL A C 1
ATOM 740 O O . VAL A 1 95 ? 22.444 5.260 13.458 1.00 70.75 95 VAL A O 1
ATOM 743 N N . ASP A 1 96 ? 24.187 6.621 13.043 1.00 80.81 96 ASP A N 1
ATOM 744 C CA . ASP A 1 96 ? 24.676 6.719 14.437 1.00 80.81 96 ASP A CA 1
ATOM 745 C C . ASP A 1 96 ? 23.844 7.728 15.257 1.00 80.81 96 ASP A C 1
ATOM 747 O O . ASP A 1 96 ? 24.363 8.544 16.017 1.00 80.81 96 ASP A O 1
ATOM 751 N N . GLU A 1 97 ? 22.527 7.720 15.069 1.00 84.50 97 GLU A N 1
ATOM 752 C CA . GLU A 1 97 ? 21.609 8.652 15.711 1.00 84.50 97 GLU A CA 1
ATOM 753 C C . GLU A 1 97 ? 20.400 7.881 16.238 1.00 84.50 97 GLU A C 1
ATOM 755 O O . GLU A 1 97 ? 19.808 7.048 15.543 1.00 84.50 97 GLU A O 1
ATOM 760 N N . GLU A 1 98 ? 20.033 8.145 17.490 1.00 86.75 98 GLU A N 1
ATOM 761 C CA . GLU A 1 98 ? 18.852 7.547 18.099 1.00 86.75 98 GLU A CA 1
ATOM 762 C C . GLU A 1 98 ? 17.602 8.183 17.479 1.00 86.75 98 GLU A C 1
ATOM 764 O O . GLU A 1 98 ? 17.179 9.283 17.839 1.00 86.75 98 GLU A O 1
ATOM 769 N N . LEU A 1 99 ? 17.029 7.510 16.478 1.00 84.81 99 LEU A N 1
ATOM 770 C CA . LEU A 1 99 ? 15.842 8.005 15.792 1.00 84.81 99 LEU A CA 1
ATOM 771 C C . LEU A 1 99 ? 14.632 7.985 16.738 1.00 84.81 99 LEU A C 1
ATOM 773 O O . LEU A 1 99 ? 14.382 6.970 17.397 1.00 84.81 99 LEU A O 1
ATOM 777 N N . PRO A 1 100 ? 13.814 9.053 16.764 1.00 86.62 100 PRO A N 1
ATOM 778 C CA . PRO A 1 100 ? 12.595 9.043 17.555 1.00 86.62 100 PRO A CA 1
ATOM 779 C C . PRO A 1 100 ? 11.642 7.947 17.049 1.00 86.62 100 PRO A C 1
ATOM 781 O O . PRO A 1 100 ? 11.554 7.707 15.835 1.00 86.62 100 PRO A O 1
ATOM 784 N N . PRO A 1 101 ? 10.877 7.297 17.944 1.00 81.44 101 PRO A N 1
ATOM 785 C CA . PRO A 1 101 ? 9.919 6.285 17.532 1.00 81.44 101 PRO A CA 1
ATOM 786 C C . PRO A 1 101 ? 8.853 6.912 16.625 1.00 81.44 101 PRO A C 1
ATOM 788 O O . PRO A 1 101 ? 8.318 7.984 16.911 1.00 81.44 101 PRO A O 1
ATOM 791 N N . ARG A 1 102 ? 8.510 6.216 15.536 1.00 84.94 102 ARG A N 1
ATOM 792 C CA . ARG A 1 102 ? 7.406 6.573 14.629 1.00 84.94 102 ARG A CA 1
ATOM 793 C C . ARG A 1 102 ? 6.247 5.592 14.817 1.00 84.94 102 ARG A C 1
ATOM 795 O O . ARG A 1 102 ? 6.059 4.721 13.967 1.00 84.94 102 ARG A O 1
ATOM 802 N N . PRO A 1 103 ? 5.504 5.663 15.938 1.00 83.62 103 PRO A N 1
ATOM 803 C CA . PRO A 1 103 ? 4.372 4.777 16.135 1.00 83.62 103 PRO A CA 1
ATOM 804 C C . PRO A 1 103 ? 3.288 5.077 15.088 1.00 83.62 103 PRO A C 1
ATOM 806 O O . PRO A 1 103 ? 3.136 6.235 14.679 1.00 83.62 103 PRO A O 1
ATOM 809 N N . PRO A 1 104 ? 2.510 4.067 14.670 1.00 82.38 104 PRO A N 1
ATOM 810 C CA . PRO A 1 104 ? 1.364 4.286 13.800 1.00 82.38 104 PRO A CA 1
ATOM 811 C C . PRO A 1 104 ? 0.408 5.307 14.438 1.00 82.38 104 PRO A C 1
ATOM 813 O O . PRO A 1 104 ? -0.058 5.115 15.558 1.00 82.38 104 PRO A O 1
ATOM 816 N N . ASN A 1 105 ? 0.138 6.419 13.754 1.00 86.44 105 ASN A N 1
ATOM 817 C CA . ASN A 1 105 ? -0.681 7.505 14.292 1.00 86.44 105 ASN A CA 1
ATOM 818 C C . ASN A 1 105 ? -1.478 8.182 13.176 1.00 86.44 105 ASN A C 1
ATOM 820 O O . ASN A 1 105 ? -1.038 8.251 12.029 1.00 86.44 105 ASN A O 1
ATOM 824 N N . MET A 1 106 ? -2.654 8.701 13.515 1.00 90.69 106 MET A N 1
ATOM 825 C CA . MET A 1 106 ? -3.481 9.449 12.571 1.00 90.69 106 MET A CA 1
ATOM 826 C C . MET A 1 106 ? -2.834 10.791 12.219 1.00 90.69 106 MET A C 1
ATOM 828 O O . MET A 1 106 ? -2.292 11.464 13.101 1.00 90.69 106 MET A O 1
ATOM 832 N N . CYS A 1 107 ? -2.976 11.212 10.959 1.00 90.81 107 CYS A N 1
ATOM 833 C CA . CYS A 1 107 ? -2.438 12.472 10.447 1.00 90.81 107 CYS A CA 1
ATOM 834 C C . CYS A 1 107 ? -2.870 13.695 11.286 1.00 90.81 107 CYS A C 1
ATOM 836 O O . CYS A 1 107 ? -3.976 13.701 11.848 1.00 90.81 107 CYS A O 1
ATOM 838 N N . PRO A 1 108 ? -2.057 14.770 11.319 1.00 88.12 108 PRO A N 1
ATOM 839 C CA . PRO A 1 108 ? -2.498 16.066 11.826 1.00 88.12 108 PRO A CA 1
ATOM 840 C C . PRO A 1 108 ? -3.790 16.507 11.123 1.00 88.12 108 PRO A C 1
ATOM 842 O O . PRO A 1 108 ? -3.871 16.483 9.898 1.00 88.12 108 PRO A O 1
ATOM 845 N N . GLY A 1 109 ? -4.820 16.858 11.896 1.00 90.62 109 GLY A N 1
ATOM 846 C CA . GLY A 1 109 ? -6.128 17.253 11.355 1.00 90.62 109 GLY A CA 1
ATOM 847 C C . GLY A 1 109 ? -7.031 16.102 10.892 1.00 90.62 109 GLY A C 1
ATOM 848 O O . GLY A 1 109 ? -8.107 16.362 10.362 1.00 90.62 109 GLY A O 1
ATOM 849 N N . CYS A 1 110 ? -6.650 14.836 11.097 1.00 93.00 110 CYS A N 1
ATOM 850 C CA . CYS A 1 110 ? -7.528 13.711 10.774 1.00 93.00 110 CYS A CA 1
ATOM 851 C C . CYS A 1 110 ? -8.835 13.782 11.587 1.00 93.00 110 CYS A C 1
ATOM 853 O O . CYS A 1 110 ? -8.810 13.728 12.820 1.00 93.00 110 CYS A O 1
ATOM 855 N N . GLY A 1 111 ? -9.978 13.847 10.893 1.00 92.38 111 GLY A N 1
ATOM 856 C CA . GLY A 1 111 ? -11.305 13.955 11.513 1.00 92.38 111 GLY A CA 1
ATOM 857 C C . GLY A 1 111 ? -11.667 12.782 12.431 1.00 92.38 111 GLY A C 1
ATOM 858 O O . GLY A 1 111 ? -12.408 12.958 13.395 1.00 92.38 111 GLY A O 1
ATOM 859 N N . HIS A 1 112 ? -11.072 11.604 12.214 1.00 94.38 112 HIS A N 1
ATOM 860 C CA . HIS A 1 112 ? -11.283 10.434 13.069 1.00 94.38 112 HIS A CA 1
ATOM 861 C C . HIS A 1 112 ? -10.772 10.636 14.504 1.00 94.38 112 HIS A C 1
ATOM 863 O O . HIS A 1 112 ? -11.303 10.021 15.425 1.00 94.38 112 HIS A O 1
ATOM 869 N N . ARG A 1 113 ? -9.784 11.516 14.732 1.00 93.31 113 ARG A N 1
ATOM 870 C CA . ARG A 1 113 ? -9.201 11.722 16.071 1.00 93.31 113 ARG A CA 1
ATOM 871 C C . ARG A 1 113 ? -10.254 12.136 17.097 1.00 93.31 113 ARG A C 1
ATOM 873 O O . ARG A 1 113 ? -10.244 11.613 18.206 1.00 93.31 113 ARG A O 1
ATOM 880 N N . GLY A 1 114 ? -11.159 13.044 16.722 1.00 93.38 114 GLY A N 1
ATOM 881 C CA . GLY A 1 114 ? -12.241 13.503 17.597 1.00 93.38 114 GLY A CA 1
ATOM 882 C C . GLY A 1 114 ? -13.223 12.381 17.930 1.00 93.38 114 GLY A C 1
ATOM 883 O O . GLY A 1 114 ? -13.521 12.160 19.099 1.00 93.38 114 GLY A O 1
ATOM 884 N N . LEU A 1 115 ? -13.638 11.615 16.914 1.00 94.81 115 LEU A N 1
ATOM 885 C CA . LEU A 1 115 ? -14.528 10.465 17.081 1.00 94.81 115 LEU A CA 1
ATOM 886 C C . LEU A 1 115 ? -13.952 9.450 18.078 1.00 94.81 115 LEU A C 1
ATOM 888 O O . LEU A 1 115 ? -14.593 9.140 19.077 1.00 94.81 115 LEU A O 1
ATOM 892 N N . PHE A 1 116 ? -12.731 8.965 17.844 1.00 96.12 116 PHE A N 1
ATOM 893 C CA . PHE A 1 116 ? -12.125 7.950 18.711 1.00 96.12 116 PHE A CA 1
ATOM 894 C C . PHE A 1 116 ? -11.765 8.483 20.097 1.00 96.12 116 PHE A C 1
ATOM 896 O O . PHE A 1 116 ? -11.844 7.736 21.069 1.00 96.12 116 PHE A O 1
ATOM 903 N N . TYR A 1 117 ? -11.423 9.769 20.220 1.00 94.75 117 TYR A N 1
ATOM 904 C CA . TYR A 1 117 ? -11.264 10.398 21.528 1.00 94.75 117 TYR A CA 1
ATOM 905 C C . TYR A 1 117 ? -12.570 10.328 22.329 1.00 94.75 117 TYR A C 1
ATOM 907 O O . TYR A 1 117 ? -12.561 9.873 23.470 1.00 94.75 117 TYR A O 1
ATOM 915 N N . THR A 1 118 ? -13.699 10.701 21.720 1.00 95.62 118 THR A N 1
ATOM 916 C CA . THR A 1 118 ? -15.015 10.626 22.364 1.00 95.62 118 THR A CA 1
ATOM 917 C C . THR A 1 118 ? -15.415 9.188 22.685 1.00 95.62 118 THR A C 1
ATOM 919 O O . THR A 1 118 ? -15.817 8.921 23.813 1.00 95.62 118 THR A O 1
ATOM 922 N N . LEU A 1 119 ? -15.257 8.246 21.750 1.00 96.56 119 LEU A N 1
ATOM 923 C CA . LEU A 1 119 ? -15.574 6.830 21.985 1.00 96.56 119 LEU A CA 1
ATOM 924 C C . LEU A 1 119 ? -14.775 6.249 23.158 1.00 96.56 119 LEU A C 1
ATOM 926 O O . LEU A 1 119 ? -15.341 5.560 24.006 1.00 96.56 119 LEU A O 1
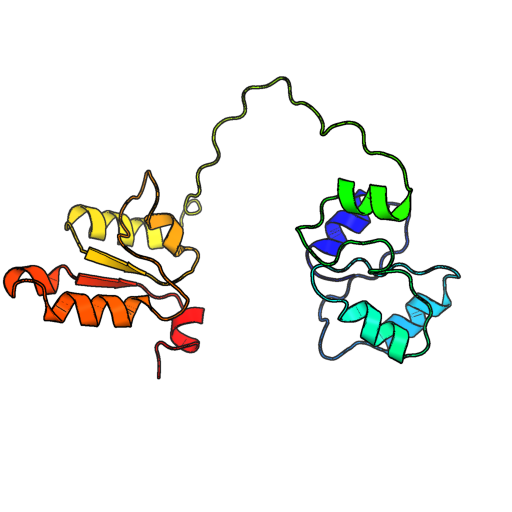ATOM 930 N N . LYS A 1 120 ? -13.489 6.605 23.267 1.00 96.19 120 LYS A N 1
ATOM 931 C CA . LYS A 1 120 ? -12.653 6.221 24.408 1.00 96.19 120 LYS A CA 1
ATOM 932 C C . LYS A 1 120 ? -13.166 6.802 25.723 1.00 96.19 120 LYS A C 1
ATOM 934 O O . LYS A 1 120 ? -13.231 6.085 26.714 1.00 96.19 120 LYS A O 1
ATOM 939 N N . GLN A 1 121 ? -13.530 8.089 25.747 1.00 96.06 121 GLN A N 1
ATOM 940 C CA . GLN A 1 121 ? -14.082 8.737 26.947 1.00 96.06 121 GLN A CA 1
ATOM 941 C C . GLN A 1 121 ? -15.406 8.101 27.391 1.00 96.06 121 GLN A C 1
ATOM 943 O O . GLN A 1 121 ? -15.678 8.021 28.585 1.00 96.06 121 GLN A O 1
ATOM 948 N N . LEU A 1 122 ? -16.211 7.624 26.439 1.00 95.50 122 LEU A N 1
ATOM 949 C CA . LEU A 1 122 ? -17.467 6.923 26.705 1.00 95.50 122 LEU A CA 1
ATOM 950 C C . LEU A 1 122 ? -17.275 5.455 27.125 1.00 95.50 122 LEU A C 1
ATOM 952 O O . LEU A 1 122 ? -18.253 4.806 27.496 1.00 95.50 122 LEU A O 1
ATOM 956 N N . GLY A 1 123 ? -16.046 4.927 27.073 1.00 95.00 123 GLY A N 1
ATOM 957 C CA . GLY A 1 123 ? -15.765 3.516 27.345 1.00 95.00 123 GLY A CA 1
ATOM 958 C C . GLY A 1 123 ? -16.500 2.583 26.381 1.00 95.00 123 GLY A C 1
ATOM 959 O O . GLY A 1 123 ? -17.041 1.566 26.810 1.00 95.00 123 GLY A O 1
ATOM 960 N N . ALA A 1 124 ? -16.601 2.981 25.109 1.00 96.81 124 ALA A N 1
ATOM 961 C CA . ALA A 1 124 ? -17.262 2.197 24.076 1.00 96.81 124 ALA A CA 1
ATOM 962 C C . ALA A 1 124 ? -16.456 0.937 23.721 1.00 96.81 124 ALA A C 1
ATOM 964 O O . ALA A 1 124 ? -15.230 0.986 23.689 1.00 96.81 124 ALA A O 1
ATOM 965 N N . PHE A 1 125 ? -17.156 -0.151 23.387 1.00 96.31 125 PHE A N 1
ATOM 966 C CA . PHE A 1 125 ? -16.570 -1.332 22.754 1.00 96.31 125 PHE A CA 1
ATOM 967 C C . PHE A 1 125 ? -16.542 -1.111 21.248 1.00 96.31 125 PHE A C 1
ATOM 969 O O . PHE A 1 125 ? -17.578 -1.178 20.580 1.00 96.31 125 PHE A O 1
ATOM 976 N N . VAL A 1 126 ? -15.367 -0.818 20.710 1.00 97.69 126 VAL A N 1
ATOM 977 C CA . VAL A 1 126 ? -15.212 -0.378 19.330 1.00 97.69 126 VAL A CA 1
ATOM 978 C C . VAL A 1 126 ? -14.637 -1.496 18.473 1.00 97.69 126 VAL A C 1
ATOM 980 O O . VAL A 1 126 ? -13.494 -1.926 18.629 1.00 97.69 126 VAL A O 1
ATOM 983 N N . THR A 1 127 ? -15.430 -1.928 17.503 1.00 97.25 127 THR A N 1
ATOM 984 C CA . THR A 1 127 ? -15.034 -2.908 16.485 1.00 97.25 127 THR A CA 1
ATOM 985 C C . THR A 1 127 ? -14.850 -2.202 15.148 1.00 97.25 127 THR A C 1
ATOM 987 O O . THR A 1 127 ? -15.676 -1.377 14.766 1.00 97.25 127 THR A O 1
ATOM 990 N N . GLY A 1 128 ? -13.755 -2.478 14.446 1.00 95.12 128 GLY A N 1
ATOM 991 C CA . GLY A 1 128 ? -13.403 -1.825 13.189 1.00 95.12 128 GLY A CA 1
ATOM 992 C C . GLY A 1 128 ? -13.068 -2.804 12.070 1.00 95.12 128 GLY A C 1
ATOM 993 O O . GLY A 1 128 ? -12.746 -3.964 12.332 1.00 95.12 128 GLY A O 1
ATOM 994 N N . ASP A 1 129 ? -13.090 -2.322 10.827 1.00 94.88 129 ASP A N 1
ATOM 995 C CA . ASP A 1 129 ? -12.402 -3.001 9.725 1.00 94.88 129 ASP A CA 1
ATOM 996 C C . ASP A 1 129 ? -10.959 -2.511 9.565 1.00 94.88 129 ASP A C 1
ATOM 998 O O . ASP A 1 129 ? -10.488 -1.598 10.251 1.00 94.88 129 ASP A O 1
ATOM 1002 N N . ILE A 1 130 ? -10.262 -3.122 8.606 1.00 93.69 130 ILE A N 1
ATOM 1003 C CA . ILE A 1 130 ? -8.948 -2.679 8.148 1.00 93.69 130 ILE A CA 1
ATOM 1004 C C . ILE A 1 130 ? -9.098 -1.347 7.40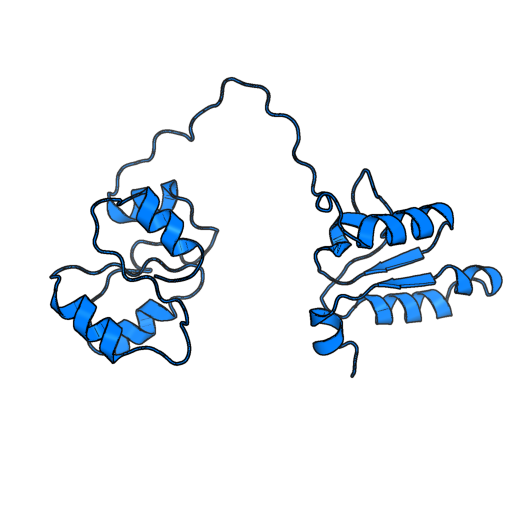0 1.00 93.69 130 ILE A C 1
ATOM 1006 O O . ILE A 1 130 ? -9.771 -1.265 6.373 1.00 93.69 130 ILE A O 1
ATOM 1010 N N . GLY A 1 131 ? -8.430 -0.307 7.896 1.00 92.44 131 GLY A N 1
ATOM 1011 C CA . GLY A 1 131 ? -8.375 1.005 7.262 1.00 92.44 131 GLY A CA 1
ATOM 1012 C C . GLY A 1 131 ? -7.471 1.987 8.007 1.00 92.44 131 GLY A C 1
ATOM 1013 O O . GLY A 1 131 ? -6.832 1.659 9.004 1.00 92.44 131 GLY A O 1
ATOM 1014 N N . CYS A 1 132 ? -7.430 3.244 7.556 1.00 92.31 132 CYS A N 1
ATOM 1015 C CA . CYS A 1 132 ? -6.624 4.277 8.221 1.00 92.31 132 CYS A CA 1
ATOM 1016 C C . CYS A 1 132 ? -7.073 4.542 9.670 1.00 92.31 132 CYS A C 1
ATOM 1018 O O . CYS A 1 132 ? -6.284 4.972 10.509 1.00 92.31 132 CYS A O 1
ATOM 1020 N N . TYR A 1 133 ? -8.337 4.263 9.983 1.00 92.62 133 TYR A N 1
ATOM 1021 C CA . TYR A 1 133 ? -8.900 4.411 11.317 1.00 92.62 133 TYR A CA 1
ATOM 1022 C C . TYR A 1 133 ? -8.511 3.266 12.270 1.00 92.62 133 TYR A C 1
ATOM 1024 O O . TYR A 1 133 ? -8.608 3.450 13.480 1.00 92.62 133 TYR A O 1
ATOM 1032 N N . THR A 1 134 ? -7.974 2.141 11.772 1.00 94.50 134 THR A N 1
ATOM 1033 C CA . THR A 1 134 ? -7.403 1.055 12.597 1.00 94.50 134 THR A CA 1
ATOM 1034 C C . THR A 1 134 ? -6.231 1.537 13.459 1.00 94.50 134 THR A C 1
ATOM 1036 O O . THR A 1 134 ? -5.952 0.970 14.511 1.00 94.50 134 THR A O 1
ATOM 1039 N N . LEU A 1 135 ? -5.597 2.656 13.086 1.00 94.12 135 LEU A N 1
ATOM 1040 C CA . LEU A 1 135 ? -4.599 3.348 13.909 1.00 94.12 135 LEU A CA 1
ATOM 1041 C C . LEU A 1 135 ? -5.137 3.744 15.297 1.00 94.12 135 LEU A C 1
ATOM 1043 O O . LEU A 1 135 ? -4.352 3.989 16.208 1.00 94.12 135 LEU A O 1
ATOM 1047 N N . ALA A 1 136 ? -6.463 3.780 15.484 1.00 94.38 136 ALA A N 1
ATOM 1048 C CA . ALA A 1 136 ? -7.089 3.989 16.783 1.00 94.38 136 ALA A CA 1
ATOM 1049 C C . ALA A 1 136 ? -6.851 2.848 17.785 1.00 94.38 136 ALA A C 1
ATOM 1051 O O . ALA A 1 136 ? -7.025 3.070 18.979 1.00 94.38 136 ALA A O 1
ATOM 1052 N N . ALA A 1 137 ? -6.466 1.648 17.337 1.00 93.94 137 ALA A N 1
ATOM 1053 C CA . ALA A 1 137 ? -6.236 0.501 18.218 1.00 93.94 137 ALA A CA 1
ATOM 1054 C C . ALA A 1 137 ? -4.969 0.657 19.077 1.00 93.94 137 ALA A C 1
ATOM 1056 O O . ALA A 1 137 ? -4.885 0.133 20.186 1.00 93.94 137 ALA A O 1
ATOM 1057 N N . LEU A 1 138 ? -3.981 1.409 18.588 1.00 91.31 138 LEU A N 1
ATOM 1058 C CA . LEU A 1 138 ? -2.677 1.546 19.233 1.00 91.31 138 LEU A CA 1
ATOM 1059 C C . LEU A 1 138 ? -2.569 2.835 20.070 1.00 91.31 138 LEU A C 1
ATOM 1061 O O . LEU A 1 138 ? -3.310 3.801 19.842 1.00 91.31 138 LEU A O 1
ATOM 1065 N N . PRO A 1 139 ? -1.641 2.885 21.046 1.00 89.31 139 PRO A N 1
ATOM 1066 C CA . PRO A 1 139 ? -1.318 4.120 21.751 1.00 89.31 139 PRO A CA 1
ATOM 1067 C C . PRO A 1 139 ? -0.894 5.242 20.785 1.00 89.31 139 PRO A C 1
ATOM 1069 O O . PRO A 1 139 ? -0.215 4.971 19.795 1.00 89.31 139 PRO A O 1
ATOM 1072 N N . PRO A 1 140 ? -1.246 6.512 21.064 1.00 86.94 140 PRO A N 1
ATOM 1073 C CA . PRO A 1 140 ? -1.908 6.996 22.281 1.00 86.94 140 PRO A CA 1
ATOM 1074 C C . PRO A 1 140 ? -3.445 6.911 22.247 1.00 86.94 140 PRO A C 1
ATOM 1076 O O . PRO A 1 140 ? -4.096 7.205 23.253 1.00 86.94 140 PRO A O 1
ATOM 1079 N N . ILE A 1 141 ? -4.038 6.548 21.105 1.00 90.88 141 ILE A N 1
ATOM 1080 C CA . ILE A 1 141 ? -5.493 6.578 20.932 1.00 90.88 141 ILE A CA 1
ATOM 1081 C C . ILE A 1 141 ? -6.129 5.422 21.700 1.00 90.88 141 ILE A C 1
ATOM 1083 O O . ILE A 1 141 ? -6.944 5.705 22.567 1.00 90.88 141 ILE A O 1
ATOM 1087 N N . SER A 1 142 ? -5.711 4.170 21.486 1.00 93.19 142 SER A N 1
ATOM 1088 C CA . SER A 1 142 ? -6.203 2.974 22.204 1.00 93.19 142 SER A CA 1
ATOM 1089 C C . SER A 1 142 ? -7.719 2.993 22.444 1.00 93.19 142 SER A C 1
ATOM 1091 O O . SER A 1 142 ? -8.175 2.946 23.585 1.00 93.19 142 SER A O 1
ATOM 1093 N N . ALA A 1 143 ? -8.477 3.187 21.369 1.00 95.62 143 ALA A N 1
ATOM 1094 C CA . ALA A 1 143 ? -9.928 3.351 21.373 1.00 95.62 143 ALA A CA 1
ATOM 1095 C C . ALA A 1 143 ? -10.645 2.329 20.481 1.00 95.62 143 ALA A C 1
ATOM 1097 O O . ALA A 1 143 ? -11.853 2.429 20.331 1.00 95.62 143 ALA A O 1
ATOM 1098 N N . MET A 1 144 ? -9.914 1.418 19.832 1.00 95.88 144 MET A N 1
ATOM 1099 C CA . MET A 1 144 ? -10.470 0.314 19.050 1.00 95.88 144 MET A CA 1
ATOM 1100 C C . MET A 1 144 ? -10.035 -1.009 19.675 1.00 95.88 144 MET A C 1
ATOM 1102 O O . MET A 1 144 ? -8.840 -1.224 19.865 1.00 95.88 144 MET A O 1
ATOM 1106 N N . ASP A 1 145 ? -10.999 -1.882 19.953 1.00 95.94 145 ASP A N 1
ATOM 1107 C CA . ASP A 1 145 ? -10.798 -3.152 20.658 1.00 95.94 145 ASP A CA 1
ATOM 1108 C C . ASP A 1 145 ? -10.589 -4.332 19.704 1.00 95.94 145 ASP A C 1
ATOM 1110 O O . ASP A 1 145 ? -9.942 -5.317 20.054 1.00 95.94 145 ASP A O 1
ATOM 1114 N N . SER A 1 146 ? -11.136 -4.258 18.486 1.00 95.31 146 SER A N 1
ATOM 1115 C CA . SER A 1 146 ? -11.044 -5.349 17.514 1.00 95.31 146 SER A CA 1
ATOM 1116 C C . SER A 1 146 ? -10.967 -4.846 16.077 1.00 95.31 146 SER A C 1
ATOM 1118 O O . SER A 1 146 ? -11.721 -3.959 15.686 1.00 95.31 146 SER A O 1
ATOM 1120 N N . CYS A 1 147 ? -10.088 -5.462 15.286 1.00 94.88 147 CYS A N 1
ATOM 1121 C CA . CYS A 1 147 ? -10.008 -5.325 13.835 1.00 94.88 147 CYS A CA 1
ATOM 1122 C C . CYS A 1 147 ? -9.573 -6.670 13.243 1.00 94.88 147 CYS A C 1
ATOM 1124 O O . CYS A 1 147 ? -8.490 -7.154 13.567 1.00 94.88 147 CYS A O 1
ATOM 1126 N N . VAL A 1 148 ? -10.409 -7.280 12.396 1.00 93.56 148 VAL A N 1
ATOM 1127 C CA . VAL A 1 148 ? -10.173 -8.644 11.874 1.00 93.56 148 VAL A CA 1
ATOM 1128 C C . VAL A 1 148 ? -9.894 -8.636 10.374 1.00 93.56 148 VAL A C 1
ATOM 1130 O O . VAL A 1 148 ? -8.825 -9.051 9.938 1.00 93.56 148 VAL A O 1
ATOM 1133 N N . CYS A 1 149 ? -10.845 -8.164 9.573 1.00 92.12 149 CYS A N 1
ATOM 1134 C CA . CYS A 1 149 ? -10.717 -8.073 8.123 1.00 92.12 149 CYS A CA 1
ATOM 1135 C C . CYS A 1 149 ? -11.569 -6.918 7.586 1.00 92.12 149 CYS A C 1
ATOM 1137 O O . CYS A 1 149 ? -12.242 -6.221 8.345 1.00 92.12 149 CYS A O 1
ATOM 1139 N N . MET A 1 150 ? -11.525 -6.703 6.272 1.00 92.38 150 MET A N 1
ATOM 1140 C CA . MET A 1 150 ? -12.446 -5.796 5.590 1.00 92.38 150 MET A CA 1
ATOM 1141 C C . MET A 1 150 ? -13.873 -6.365 5.648 1.00 92.38 150 MET A C 1
ATOM 1143 O O . MET A 1 150 ? -14.139 -7.392 5.028 1.00 92.38 150 MET A O 1
ATOM 1147 N N . GLY A 1 151 ? -14.775 -5.710 6.386 1.00 89.25 151 GLY A N 1
ATOM 1148 C CA . GLY A 1 151 ? -16.189 -6.086 6.517 1.00 89.25 151 GLY A CA 1
ATOM 1149 C C . GLY A 1 151 ? -16.603 -6.719 7.850 1.00 89.25 151 GLY A C 1
ATOM 1150 O O . GLY A 1 151 ? -17.789 -6.972 8.067 1.00 89.25 151 GLY A O 1
ATOM 1151 N N . ALA A 1 152 ? -15.659 -6.992 8.751 1.00 91.38 152 ALA A N 1
ATOM 1152 C CA . ALA A 1 152 ? -15.933 -7.622 10.039 1.00 91.38 152 ALA A CA 1
ATOM 1153 C C . ALA A 1 152 ? -16.501 -6.672 11.107 1.00 91.38 152 ALA A C 1
ATOM 1155 O O . ALA A 1 152 ? -17.160 -7.146 12.028 1.00 91.38 152 ALA A O 1
ATOM 1156 N N . GLY A 1 153 ? -16.275 -5.362 11.016 1.00 93.50 153 GLY A N 1
ATOM 1157 C CA . GLY A 1 153 ? -16.581 -4.369 12.046 1.00 93.50 153 GLY A CA 1
ATOM 1158 C C . GLY A 1 153 ? -18.044 -4.412 12.483 1.00 93.50 153 GLY A C 1
ATOM 1159 O O . GLY A 1 153 ? -18.341 -4.727 13.631 1.00 93.50 153 GLY A O 1
ATOM 1160 N N . ILE A 1 154 ? -18.982 -4.194 11.557 1.00 93.31 154 ILE A N 1
ATOM 1161 C CA . ILE A 1 154 ? -20.424 -4.200 11.872 1.00 93.31 154 ILE A CA 1
ATOM 1162 C C . ILE A 1 154 ? -20.917 -5.588 12.310 1.00 93.31 154 ILE A C 1
ATOM 1164 O O . ILE A 1 154 ? -21.726 -5.703 13.235 1.00 93.31 154 ILE A O 1
ATOM 1168 N N . SER A 1 155 ? -20.409 -6.652 11.685 1.00 92.38 155 SER A N 1
ATOM 1169 C CA . SER A 1 155 ? -20.763 -8.034 12.031 1.00 92.38 155 SER A CA 1
ATOM 1170 C C . SER A 1 155 ? -20.346 -8.379 13.463 1.00 92.38 155 SER A C 1
ATOM 1172 O O . SER A 1 155 ? -21.140 -8.925 14.234 1.00 92.38 155 SER A O 1
ATOM 1174 N N . ASN A 1 156 ? -19.133 -7.986 13.854 1.00 95.06 156 ASN A N 1
ATOM 1175 C CA . ASN A 1 156 ? -18.619 -8.158 15.206 1.00 95.06 156 ASN A CA 1
ATOM 1176 C C . ASN A 1 156 ? -19.404 -7.305 16.208 1.00 95.06 156 ASN A C 1
ATOM 1178 O O . ASN A 1 156 ? -19.837 -7.841 17.225 1.00 95.06 156 ASN A O 1
ATOM 1182 N N . ALA A 1 157 ? -19.676 -6.027 15.909 1.00 95.50 157 ALA A N 1
ATOM 1183 C CA . ALA A 1 157 ? -20.531 -5.176 16.746 1.00 95.50 157 ALA A CA 1
ATOM 1184 C C . ALA A 1 157 ? -21.912 -5.812 16.988 1.00 95.50 157 ALA A C 1
ATOM 1186 O O . ALA A 1 157 ? -22.411 -5.844 18.114 1.00 95.50 157 ALA A O 1
ATOM 1187 N N . THR A 1 158 ? -22.519 -6.372 15.939 1.00 94.50 158 THR A N 1
ATOM 1188 C CA . THR A 1 158 ? -23.820 -7.052 16.014 1.00 94.50 158 THR A CA 1
ATOM 1189 C C . THR A 1 158 ? -23.748 -8.301 16.888 1.00 94.50 158 THR A C 1
ATOM 1191 O O . THR A 1 158 ? -24.646 -8.544 17.694 1.00 94.50 158 THR A O 1
ATOM 1194 N N . GLY A 1 159 ? -22.681 -9.092 16.755 1.00 95.38 159 GLY A N 1
ATOM 1195 C CA . GLY A 1 159 ? -22.432 -10.258 17.600 1.00 95.38 159 GLY A CA 1
ATOM 1196 C C . GLY A 1 159 ? -22.263 -9.881 19.073 1.00 95.38 159 GLY A C 1
ATOM 1197 O O . GLY A 1 159 ? -22.950 -10.439 19.926 1.00 95.38 159 GLY A O 1
ATOM 1198 N N . ILE A 1 160 ? -21.421 -8.885 19.366 1.00 95.88 160 ILE A N 1
ATOM 1199 C CA . ILE A 1 160 ? -21.180 -8.377 20.726 1.00 95.88 160 ILE A CA 1
ATOM 1200 C C . ILE A 1 160 ? -22.487 -7.868 21.344 1.00 95.88 160 ILE A C 1
ATOM 1202 O O . ILE A 1 160 ? -22.831 -8.249 22.460 1.00 95.88 160 ILE A O 1
ATOM 1206 N N . SER A 1 161 ? -23.282 -7.104 20.591 1.00 96.19 161 SER A N 1
ATOM 1207 C CA . SER A 1 161 ? -24.569 -6.561 21.052 1.00 96.19 161 SER A CA 1
ATOM 1208 C C . SER A 1 161 ? -25.588 -7.634 21.461 1.00 96.19 161 SER A C 1
ATOM 1210 O O . SER A 1 161 ? -26.534 -7.333 22.185 1.00 96.19 161 SER A O 1
ATOM 1212 N N . LYS A 1 162 ? -25.432 -8.885 21.004 1.00 96.31 162 LYS A N 1
ATOM 1213 C CA . LYS A 1 162 ? -26.301 -10.007 21.397 1.00 96.31 162 LYS A CA 1
ATOM 1214 C C . LYS A 1 162 ? -25.892 -10.666 22.714 1.00 96.31 162 LYS A C 1
ATOM 1216 O O . LYS A 1 162 ? -26.716 -11.369 23.289 1.00 96.31 162 LYS A O 1
ATOM 1221 N N . VAL A 1 163 ? -24.649 -10.480 23.160 1.00 95.94 163 VAL A N 1
ATOM 1222 C CA . VAL A 1 163 ? -24.088 -11.186 24.326 1.00 95.94 163 VAL A CA 1
ATOM 1223 C C . VAL A 1 163 ? -23.790 -10.270 25.509 1.00 95.94 163 VAL A C 1
ATOM 1225 O O . VAL A 1 163 ? -23.724 -10.758 26.634 1.00 95.94 163 VAL A O 1
ATOM 1228 N N . VAL A 1 164 ? -23.624 -8.964 25.280 1.00 94.94 164 VAL A N 1
ATOM 1229 C CA . VAL A 1 164 ? -23.436 -7.991 26.365 1.00 94.94 164 VAL A CA 1
ATOM 1230 C C . VAL A 1 164 ? -24.754 -7.701 27.104 1.00 94.94 164 VAL A C 1
ATOM 1232 O O . VAL A 1 164 ? -25.831 -7.816 26.502 1.00 94.94 164 VAL A O 1
ATOM 1235 N N . PRO A 1 165 ? -24.689 -7.303 28.390 1.00 96.00 165 PRO A N 1
ATOM 1236 C CA . PRO A 1 165 ? -25.849 -6.842 29.153 1.00 96.00 165 PRO A CA 1
ATOM 1237 C C . PRO A 1 165 ? -26.618 -5.710 28.457 1.00 96.00 165 PRO A C 1
ATOM 1239 O O . PRO A 1 165 ? -26.036 -4.908 27.725 1.00 96.00 165 PRO A O 1
ATOM 1242 N N . ASP A 1 166 ? -27.932 -5.625 28.694 1.00 94.50 166 ASP A N 1
ATOM 1243 C CA . ASP A 1 166 ? -28.814 -4.645 28.038 1.00 94.50 166 ASP A CA 1
ATOM 1244 C C . ASP A 1 166 ? -28.369 -3.189 28.244 1.00 94.50 166 ASP A C 1
ATOM 1246 O O . ASP A 1 166 ? -28.463 -2.376 27.323 1.00 94.50 166 ASP A O 1
ATOM 1250 N N . ASP A 1 167 ? -27.841 -2.862 29.421 1.00 94.75 167 ASP A N 1
ATOM 1251 C CA . ASP A 1 167 ? -27.331 -1.537 29.773 1.00 94.75 167 ASP A CA 1
ATOM 1252 C C . ASP A 1 167 ? -25.999 -1.191 29.084 1.00 94.75 167 ASP A C 1
ATOM 1254 O O . ASP A 1 167 ? -25.665 -0.011 28.942 1.00 94.75 167 ASP A O 1
ATOM 1258 N N . GLU A 1 168 ? -25.268 -2.188 28.581 1.00 94.56 168 GLU A N 1
ATOM 1259 C CA . GLU A 1 168 ? -24.008 -2.011 27.853 1.00 94.56 168 GLU A CA 1
ATOM 1260 C C . GLU A 1 168 ? -24.158 -2.037 26.330 1.00 94.56 168 GLU A C 1
ATOM 1262 O O . GLU A 1 168 ? -23.263 -1.563 25.631 1.00 94.56 168 GLU A O 1
ATOM 1267 N N . LYS A 1 169 ? -25.288 -2.503 25.784 1.00 95.25 169 LYS A N 1
ATOM 1268 C CA . LYS A 1 169 ? -25.517 -2.559 24.324 1.00 95.25 169 LYS A CA 1
ATOM 1269 C C . LYS A 1 169 ? -25.277 -1.219 23.629 1.00 95.25 169 LYS A C 1
ATOM 1271 O O . LYS A 1 169 ? -24.697 -1.173 22.552 1.00 95.25 169 LYS A O 1
ATOM 1276 N N . GLN A 1 170 ? -25.659 -0.120 24.277 1.00 93.62 170 GLN A N 1
ATOM 1277 C CA . GLN A 1 170 ? -25.454 1.249 23.783 1.00 93.62 170 GLN A CA 1
ATOM 1278 C C . GLN A 1 170 ? -23.979 1.678 23.679 1.00 93.62 170 GLN A C 1
ATOM 1280 O O . GLN A 1 170 ? -23.678 2.670 23.020 1.00 93.62 170 GLN A O 1
ATOM 1285 N N . LYS A 1 171 ? -23.059 0.950 24.323 1.00 96.00 171 LYS A N 1
ATOM 1286 C CA . LYS A 1 171 ? -21.612 1.187 24.248 1.00 96.00 171 LYS A CA 1
ATOM 1287 C C . LYS A 1 171 ? -20.957 0.450 23.082 1.00 96.00 171 LYS A C 1
ATOM 1289 O O . LYS A 1 171 ? -19.789 0.700 22.809 1.00 96.00 171 LYS A O 1
ATOM 1294 N N . VAL A 1 172 ? -21.659 -0.461 22.408 1.00 97.69 172 VAL A N 1
ATOM 1295 C CA . VAL A 1 172 ? -21.096 -1.222 21.289 1.00 97.69 172 VAL A CA 1
ATOM 1296 C C . VAL A 1 172 ? -21.144 -0.375 20.023 1.00 97.69 172 VAL A C 1
ATOM 1298 O O . VAL A 1 172 ? -22.213 0.035 19.576 1.00 97.69 172 VAL A O 1
ATOM 1301 N N . VAL A 1 173 ? -19.979 -0.118 19.430 1.00 97.31 173 VAL A N 1
ATOM 1302 C CA . VAL A 1 173 ? -19.841 0.727 18.242 1.00 97.31 173 VAL A CA 1
ATOM 1303 C C . VAL A 1 173 ? -19.061 -0.019 17.164 1.00 97.31 173 VAL A C 1
ATOM 1305 O O . VAL A 1 173 ? -17.932 -0.461 17.371 1.00 97.31 173 VAL A O 1
ATOM 1308 N N . GLY A 1 174 ? -19.668 -0.153 15.988 1.00 95.50 174 GLY A N 1
ATOM 1309 C CA . GLY A 1 174 ? -18.994 -0.622 14.781 1.00 95.50 174 GLY A CA 1
ATOM 1310 C C . GLY A 1 174 ? -18.530 0.563 13.938 1.00 95.50 174 GLY A C 1
ATOM 1311 O O . GLY A 1 174 ? -19.326 1.448 13.630 1.00 95.50 174 GLY A O 1
ATOM 1312 N N . VAL A 1 175 ? -17.253 0.589 13.564 1.00 94.81 175 VAL A N 1
ATOM 1313 C CA . VAL A 1 175 ? -16.662 1.610 12.693 1.00 94.81 175 VAL A CA 1
ATOM 1314 C C . VAL A 1 175 ? -16.231 0.959 11.387 1.00 94.81 175 VAL A C 1
ATOM 1316 O O . VAL A 1 175 ? -15.583 -0.083 11.378 1.00 94.81 175 VAL A O 1
ATOM 1319 N N . MET A 1 176 ? -16.586 1.591 10.278 1.00 93.88 176 MET A N 1
ATOM 1320 C CA . MET A 1 176 ? -16.359 1.073 8.937 1.00 93.88 176 MET A CA 1
ATOM 1321 C C . MET A 1 176 ? -15.896 2.218 8.037 1.00 93.88 176 MET A C 1
ATOM 1323 O O . MET A 1 176 ? -16.399 3.338 8.134 1.00 93.88 176 MET A O 1
ATOM 1327 N N . GLY A 1 177 ? -14.914 1.944 7.182 1.00 92.81 177 GLY A N 1
ATOM 1328 C CA . GLY A 1 177 ? -14.454 2.875 6.156 1.00 92.81 177 GLY A CA 1
ATOM 1329 C C . GLY A 1 177 ? -15.383 2.881 4.948 1.00 92.81 177 GLY A C 1
ATOM 1330 O O . GLY A 1 177 ? -16.194 1.977 4.766 1.00 92.81 177 GLY A O 1
ATOM 1331 N N . ASP A 1 178 ? -15.222 3.873 4.085 1.00 92.56 178 ASP A N 1
ATOM 1332 C CA . ASP A 1 178 ? -15.948 4.008 2.822 1.00 92.56 178 ASP A CA 1
ATOM 1333 C C . ASP A 1 178 ? -15.757 2.799 1.889 1.00 92.56 178 ASP A C 1
ATOM 1335 O O . ASP A 1 178 ? -16.727 2.220 1.402 1.00 92.56 178 ASP A O 1
ATOM 1339 N N . SER A 1 179 ? -14.514 2.363 1.687 1.00 90.12 179 SER A N 1
ATOM 1340 C CA . SER A 1 179 ? -14.198 1.215 0.834 1.00 90.12 179 SER A CA 1
ATOM 1341 C C . SER A 1 179 ? -14.755 -0.091 1.400 1.00 90.12 179 SER A C 1
ATOM 1343 O O . SER A 1 179 ? -15.346 -0.882 0.669 1.00 90.12 179 SER A O 1
ATOM 1345 N N . THR A 1 180 ? -14.634 -0.303 2.710 1.00 91.00 180 THR A N 1
ATOM 1346 C CA . THR A 1 180 ? -15.158 -1.490 3.401 1.00 91.00 180 THR A CA 1
ATOM 1347 C C . THR A 1 180 ? -16.685 -1.497 3.464 1.00 91.00 180 THR A C 1
ATOM 1349 O O . THR A 1 180 ? -17.303 -2.559 3.368 1.00 91.00 180 THR A O 1
ATOM 1352 N N . PHE A 1 181 ? -17.301 -0.314 3.535 1.00 91.38 181 PHE A N 1
ATOM 1353 C CA . PHE A 1 181 ? -18.745 -0.149 3.423 1.00 91.38 181 PHE A CA 1
ATOM 1354 C C . PHE A 1 181 ? -19.249 -0.615 2.060 1.00 91.38 181 PHE A C 1
ATOM 1356 O O . PHE A 1 181 ? -20.184 -1.406 1.995 1.00 91.38 181 PHE A O 1
ATOM 1363 N N . LEU A 1 182 ? -18.582 -0.222 0.974 1.00 90.94 182 LEU A N 1
ATOM 1364 C CA . LEU A 1 182 ? -18.942 -0.687 -0.368 1.00 90.94 182 LEU A CA 1
ATOM 1365 C C . LEU A 1 182 ? -18.577 -2.157 -0.622 1.00 90.94 182 LEU A C 1
ATOM 1367 O O . LEU A 1 182 ? -19.270 -2.827 -1.379 1.00 90.94 182 LEU A O 1
ATOM 1371 N N . HIS A 1 183 ? -17.512 -2.665 0.002 1.00 86.31 183 HIS A N 1
ATOM 1372 C CA . HIS A 1 183 ? -17.087 -4.060 -0.131 1.00 86.31 183 HIS A CA 1
ATOM 1373 C C . HIS A 1 183 ? -18.140 -5.034 0.422 1.00 86.31 183 HIS A C 1
ATOM 1375 O O . HIS A 1 183 ? -18.510 -5.996 -0.247 1.00 86.31 183 HIS A O 1
ATOM 1381 N N . THR A 1 184 ? -18.626 -4.784 1.641 1.00 85.50 184 THR A N 1
ATOM 1382 C CA . THR A 1 184 ? -19.510 -5.720 2.366 1.00 85.50 184 THR A CA 1
ATOM 1383 C C . THR A 1 184 ? -20.521 -5.054 3.294 1.00 85.50 184 THR A C 1
ATOM 1385 O O . THR A 1 184 ? -21.382 -5.747 3.817 1.00 85.50 184 THR A O 1
ATOM 1388 N N . GLY A 1 185 ? -20.442 -3.745 3.534 1.00 82.75 185 GLY A N 1
ATOM 1389 C CA . GLY A 1 185 ? -21.349 -3.049 4.455 1.00 82.75 185 GLY A CA 1
ATOM 1390 C C . GLY A 1 185 ? -22.765 -2.816 3.919 1.00 82.75 185 GLY A C 1
ATOM 1391 O O . GLY A 1 185 ? -23.662 -2.537 4.708 1.00 82.75 185 GLY A O 1
ATOM 1392 N N . VAL A 1 186 ? -22.968 -2.919 2.601 1.00 83.94 186 VAL A N 1
ATOM 1393 C CA . VAL A 1 186 ? -24.282 -2.765 1.940 1.00 83.94 186 VAL A CA 1
ATOM 1394 C C . VAL A 1 186 ? -24.996 -4.110 1.723 1.00 83.94 186 VAL A C 1
ATOM 1396 O O . VAL A 1 186 ? -26.191 -4.116 1.430 1.00 83.94 186 VAL A O 1
ATOM 1399 N N . ASN A 1 187 ? -24.279 -5.231 1.846 1.00 69.56 187 ASN A N 1
ATOM 1400 C CA . ASN A 1 187 ? -24.800 -6.571 1.549 1.00 69.56 187 ASN A CA 1
ATOM 1401 C C . ASN A 1 187 ? -25.636 -7.165 2.687 1.00 69.56 187 ASN A C 1
ATOM 1403 O O . ASN A 1 187 ? -25.342 -6.870 3.867 1.00 69.56 187 ASN A O 1
#

Sequence (187 aa):
TAGVAYQYAREVFPDAAILKLGMVFPFPEKLIREFAARFSKLYVVEELDPFLEDAIKAMGIEVIGKDIFPICGEYTPGRVRQAVSGEDLASAYTVDEELPPRPPNMCPGCGHRGLFYTLKQLGAFVTGDIGCYTLAALPPISAMDSCVCMGAGISNATGISKVVPDDEKQKVVGVMGDSTFLHTGVN

Secondary structure (DSSP, 8-state):
-BTTHHHHHHHH-TTS----BS--SS--HHHHHHHHTT-S--B---SSS-HHHHHHHHTT---BSTTTS-SSS---HHHHHHHHH-PPP-S-----S-PPP----PPTT-THHHHHHHHHHTT-EEEE-SSGGGGGGSTTT----EE-STTHHHHHHHHHHHHS-TTTGGGEEEE--HHHIIIII--